Protein AF-A0A955L5P5-F1 (afdb_monomer)

pLDDT: mean 91.73, std 6.38, range [63.62, 97.62]

Sequence (197 aa):
LITKCKKYLLDNYDSYYSTMEPHVTYAIVPLPEENLANARHAIDEYLNQIHTTLRFNLAGLSFSEKSNLFMIRVSGPEIMKLHKDFIELMEPFRDGCIRQKDVERAESGFFDEQEISYLKQYGYSRVLDNFKSHISIGSMERNLSEQEQVQHELEEILAPVLETQLELDNILVNFHIDSIEQHRMQTIWETSHKIQP

Radius of gyration: 17.44 Å; Cα contacts (8 Å, |Δi|>4): 321; chains: 1; bounding box: 40×32×48 Å

Nearest PDB structures (foldseek):
  1jh6-assembly1_A  TM=7.754E-01  e=1.082E-04  Arabidopsis thaliana
  1fsi-assembly1_A  TM=7.288E-01  e=1.291E-04  Arabidopsis thaliana
  1fsi-assembly3_C  TM=7.741E-01  e=3.711E-04  Arabidopsis thaliana
  1fsi-assembly2_B  TM=7.803E-01  e=8.437E-04  Arabidopsis thaliana
  7ane-assembly1_ar  TM=5.005E-01  e=4.560E-02  Leishmania major

InterPro domains:
  IPR009389 Protein of unknown function DUF1045 [PF06299] (55-173)

Mean predicted aligned error: 4.1 Å

Structure (mmCIF, N/CA/C/O backbone):
data_AF-A0A955L5P5-F1
#
_entry.id   AF-A0A955L5P5-F1
#
loop_
_atom_site.group_PDB
_atom_site.id
_atom_site.type_symbol
_atom_site.label_atom_id
_atom_site.label_alt_id
_atom_site.label_comp_id
_atom_site.label_asym_id
_atom_site.label_entity_id
_atom_site.label_seq_id
_atom_site.pdbx_PDB_ins_code
_atom_site.Cartn_x
_atom_site.Cartn_y
_atom_site.Cartn_z
_atom_site.occupancy
_atom_site.B_iso_or_equiv
_atom_site.auth_seq_id
_atom_site.auth_comp_id
_atom_site.auth_asym_id
_atom_site.auth_atom_id
_atom_site.pdbx_PDB_model_num
ATOM 1 N N . LEU A 1 1 ? -15.445 4.233 11.925 1.00 90.50 1 LEU A N 1
ATOM 2 C CA . LEU A 1 1 ? -14.561 4.076 13.108 1.00 90.50 1 LEU A CA 1
ATOM 3 C C . LEU A 1 1 ? -13.117 4.445 12.793 1.00 90.50 1 LEU A C 1
ATOM 5 O O . LEU A 1 1 ? -12.592 5.309 13.475 1.00 90.50 1 LEU A O 1
ATOM 9 N N . ILE A 1 2 ? -12.522 3.924 11.714 1.00 92.69 2 ILE A N 1
ATOM 10 C CA . ILE A 1 2 ? -11.166 4.310 11.275 1.00 92.69 2 ILE A CA 1
ATOM 11 C C . ILE A 1 2 ? -10.996 5.838 11.162 1.00 92.69 2 ILE A C 1
ATOM 13 O O . ILE A 1 2 ? -10.084 6.397 11.759 1.00 92.69 2 ILE A O 1
ATOM 17 N N . THR A 1 3 ? -11.924 6.543 10.506 1.00 92.44 3 THR A N 1
ATOM 18 C CA . THR A 1 3 ? -11.902 8.018 10.407 1.00 92.44 3 THR A CA 1
ATOM 19 C C . THR A 1 3 ? -11.963 8.721 11.769 1.00 92.44 3 THR A C 1
ATOM 21 O O . THR A 1 3 ? -11.373 9.782 11.940 1.00 92.44 3 THR A O 1
ATOM 24 N N . LYS A 1 4 ? -12.627 8.122 12.770 1.00 93.44 4 LYS A N 1
ATOM 25 C CA . LYS A 1 4 ? -12.669 8.658 14.140 1.00 93.44 4 LYS A CA 1
ATOM 26 C C . LYS A 1 4 ? -11.287 8.573 14.794 1.00 93.44 4 LYS A C 1
ATOM 28 O O . LYS A 1 4 ? -10.860 9.550 15.392 1.00 93.44 4 LYS A O 1
ATOM 33 N N . CYS A 1 5 ? -10.575 7.458 14.621 1.00 94.31 5 CYS A N 1
ATOM 34 C CA . CYS A 1 5 ? -9.186 7.306 15.064 1.00 94.31 5 CYS A CA 1
ATOM 35 C C . CYS A 1 5 ? -8.243 8.285 14.357 1.00 94.31 5 CYS A C 1
ATOM 37 O O . CYS A 1 5 ? -7.435 8.938 15.009 1.00 94.31 5 CYS A O 1
ATOM 39 N N . LYS A 1 6 ? -8.384 8.435 13.033 1.00 93.94 6 LYS A N 1
ATOM 40 C CA . LYS A 1 6 ? -7.623 9.426 12.258 1.00 93.94 6 LYS A CA 1
ATOM 41 C C . LYS A 1 6 ? -7.823 10.837 12.807 1.00 93.94 6 LYS A C 1
ATOM 43 O O . LYS A 1 6 ? -6.850 11.535 13.067 1.00 93.94 6 LYS A O 1
ATOM 48 N N . LYS A 1 7 ? -9.081 11.229 13.038 1.00 92.44 7 LYS A N 1
ATOM 49 C CA . LYS A 1 7 ? -9.425 12.525 13.629 1.00 92.44 7 LYS A CA 1
ATOM 50 C C . LYS A 1 7 ? -8.864 12.685 15.043 1.00 92.44 7 LYS A C 1
ATOM 52 O O . LYS A 1 7 ? -8.322 13.737 15.346 1.00 92.44 7 LYS A O 1
ATOM 57 N N . TYR A 1 8 ? -8.952 11.652 15.878 1.00 93.25 8 TYR A N 1
ATOM 58 C CA . TYR A 1 8 ? -8.373 11.667 17.221 1.00 93.25 8 TYR A CA 1
ATOM 59 C C . TYR A 1 8 ? -6.866 11.966 17.191 1.00 93.25 8 TYR A C 1
ATOM 61 O O . TYR A 1 8 ? -6.401 12.852 17.903 1.00 93.25 8 TYR A O 1
ATOM 69 N N . LEU A 1 9 ? -6.116 11.288 16.316 1.00 92.75 9 LEU A N 1
ATOM 70 C CA . LEU A 1 9 ? -4.680 11.526 16.163 1.00 92.75 9 LEU A CA 1
ATOM 71 C C . LEU A 1 9 ? -4.362 12.897 15.552 1.00 92.75 9 LEU A C 1
ATOM 73 O O . LEU A 1 9 ? -3.357 13.503 15.910 1.00 92.75 9 LEU A O 1
ATOM 77 N N . LEU A 1 10 ? -5.205 13.408 14.653 1.00 90.69 10 LEU A N 1
ATOM 78 C CA . LEU A 1 10 ? -5.059 14.769 14.133 1.00 90.69 10 LEU A CA 1
ATOM 79 C C . LEU A 1 10 ? -5.228 15.813 15.239 1.00 90.69 10 LEU A C 1
ATOM 81 O O . LEU A 1 10 ? -4.370 16.671 15.400 1.00 90.69 10 LEU A O 1
ATOM 85 N N . ASP A 1 11 ? -6.323 15.718 15.995 1.00 91.06 11 ASP A N 1
ATOM 86 C CA . ASP A 1 11 ? -6.722 16.728 16.977 1.00 91.06 11 ASP A CA 1
ATOM 87 C C . ASP A 1 11 ? -5.756 16.796 18.178 1.00 91.06 11 ASP A C 1
ATOM 89 O O . ASP A 1 11 ? -5.639 17.850 18.798 1.00 91.06 11 ASP A O 1
ATOM 93 N N . ASN A 1 12 ? -5.070 15.692 18.507 1.00 90.75 12 ASN A N 1
ATOM 94 C CA . ASN A 1 12 ? -4.218 15.594 19.701 1.00 90.75 12 ASN A CA 1
ATOM 95 C C . ASN A 1 12 ? -2.710 15.497 19.397 1.00 90.75 12 ASN A C 1
ATOM 97 O O . ASN A 1 12 ? -1.901 15.853 20.251 1.00 90.75 12 ASN A O 1
ATOM 101 N N . TYR A 1 13 ? -2.318 15.038 18.201 1.00 88.88 13 TYR A N 1
ATOM 102 C CA . TYR A 1 13 ? -0.924 14.675 17.896 1.00 88.88 13 TYR A CA 1
ATOM 103 C C . TYR A 1 13 ? -0.401 15.213 16.551 1.00 88.88 13 TYR A C 1
ATOM 105 O O . TYR A 1 13 ? 0.657 14.774 16.101 1.00 88.88 13 TYR A O 1
ATOM 113 N N . ASP A 1 14 ? -1.108 16.154 15.908 1.00 85.62 14 ASP A N 1
ATOM 114 C CA . ASP A 1 14 ? -0.718 16.775 14.625 1.00 85.62 14 ASP A CA 1
ATOM 115 C C . ASP A 1 14 ? -0.441 15.742 13.506 1.00 85.62 14 ASP A C 1
ATOM 117 O O . ASP A 1 14 ? 0.424 15.909 12.645 1.00 85.62 14 ASP A O 1
ATOM 121 N N . SER A 1 15 ? -1.173 14.627 13.520 1.00 85.44 15 SER A N 1
ATOM 122 C CA . SER A 1 15 ? -0.881 13.476 12.666 1.00 85.44 15 SER A CA 1
ATOM 123 C C . SER A 1 15 ? -1.130 13.737 11.172 1.00 85.44 15 SER A C 1
ATOM 125 O O . SER A 1 15 ? -2.273 13.933 10.758 1.00 85.44 15 SER A O 1
ATOM 127 N N . TYR A 1 16 ? -0.097 13.642 10.325 1.00 73.62 16 TYR A N 1
ATOM 128 C CA . TYR A 1 16 ? -0.191 13.918 8.877 1.00 73.62 16 TYR A CA 1
ATOM 129 C C . TYR A 1 16 ? -1.122 12.953 8.107 1.00 73.62 16 TYR A C 1
ATOM 131 O O . TYR A 1 16 ? -1.926 13.370 7.268 1.00 73.62 16 TYR A O 1
ATOM 139 N N . TYR A 1 17 ? -1.066 11.651 8.416 1.00 72.81 17 TYR A N 1
ATOM 140 C CA . TYR A 1 17 ? -1.809 10.597 7.696 1.00 72.81 17 TYR A CA 1
ATOM 141 C C . TYR A 1 17 ? -3.329 10.624 7.921 1.00 72.81 17 TYR A C 1
ATOM 143 O O . TYR A 1 17 ? -4.081 9.899 7.257 1.00 72.81 17 TYR A O 1
ATOM 151 N N . SER A 1 18 ? -3.789 11.454 8.854 1.00 70.19 18 SER A N 1
ATOM 152 C CA . SER A 1 18 ? -5.200 11.601 9.205 1.00 70.19 18 SER A CA 1
ATOM 153 C C . SER A 1 18 ? -6.049 12.239 8.097 1.00 70.19 18 SER A C 1
ATOM 155 O O . SER A 1 18 ? -7.267 12.073 8.100 1.00 70.19 18 SER A O 1
ATOM 157 N N . THR A 1 19 ? -5.412 12.920 7.139 1.00 74.50 19 THR A N 1
ATOM 158 C CA . THR A 1 19 ? -6.067 13.642 6.033 1.00 74.50 19 THR A CA 1
ATOM 159 C C . THR A 1 19 ? -6.358 12.772 4.810 1.00 74.50 19 THR A C 1
ATOM 161 O O . THR A 1 19 ? -7.178 13.141 3.975 1.00 74.50 19 THR A O 1
ATOM 164 N N . MET A 1 20 ? -5.706 11.613 4.695 1.00 80.75 20 MET A N 1
ATOM 165 C CA . MET A 1 20 ? -5.946 10.670 3.602 1.00 80.75 20 MET A CA 1
ATOM 166 C C . MET A 1 20 ? -7.144 9.773 3.912 1.00 80.75 20 MET A C 1
ATOM 168 O O . MET A 1 20 ? -7.306 9.323 5.051 1.00 80.75 20 MET A O 1
ATOM 172 N N . GLU A 1 21 ? -7.919 9.404 2.896 1.00 87.94 21 GLU A N 1
ATOM 173 C CA . GLU A 1 21 ? -8.935 8.364 3.060 1.00 87.94 21 GLU A CA 1
ATOM 174 C C . GLU A 1 21 ? -8.291 7.030 3.489 1.00 87.94 21 GLU A C 1
ATOM 176 O O . GLU A 1 21 ? -7.148 6.736 3.110 1.00 87.94 21 GLU A O 1
ATOM 181 N N . PRO A 1 22 ? -8.960 6.219 4.326 1.00 90.94 22 PRO A N 1
ATOM 182 C CA . PRO A 1 22 ? -8.491 4.879 4.656 1.00 90.94 22 PRO A CA 1
ATOM 183 C C . PRO A 1 22 ? -8.362 4.016 3.397 1.00 90.94 22 PRO A C 1
ATOM 185 O O . PRO A 1 22 ? -9.327 3.827 2.665 1.00 90.94 22 PRO A O 1
ATOM 188 N N . HIS A 1 23 ? -7.174 3.469 3.164 1.00 92.50 23 HIS A N 1
ATOM 189 C CA . HIS A 1 23 ? -6.892 2.593 2.031 1.00 92.50 23 HIS A CA 1
ATOM 190 C C . HIS A 1 23 ? -5.879 1.521 2.431 1.00 92.50 23 HIS A C 1
ATOM 192 O O . HIS A 1 23 ? -5.158 1.668 3.422 1.00 92.50 23 HIS A O 1
ATOM 198 N N . VAL A 1 24 ? -5.831 0.451 1.639 1.00 93.19 24 VAL A N 1
ATOM 199 C CA . VAL A 1 24 ? -4.798 -0.582 1.697 1.00 93.19 24 VAL A CA 1
ATOM 200 C C . VAL A 1 24 ? -3.935 -0.433 0.455 1.00 93.19 24 VAL A C 1
ATOM 202 O O . VAL A 1 24 ? -4.428 -0.541 -0.665 1.00 93.19 24 VAL A O 1
ATOM 205 N N . THR A 1 25 ? -2.645 -0.183 0.645 1.00 93.19 25 THR A N 1
ATOM 206 C CA . THR A 1 25 ? -1.699 -0.117 -0.473 1.00 93.19 25 THR A CA 1
ATOM 207 C C . THR A 1 25 ? -1.219 -1.519 -0.815 1.00 93.19 25 THR A C 1
ATOM 209 O O . THR A 1 25 ? -0.527 -2.145 -0.012 1.00 93.19 25 THR A O 1
ATOM 212 N N . TYR A 1 26 ? -1.559 -2.001 -2.011 1.00 91.56 26 TYR A N 1
ATOM 213 C CA . TYR A 1 26 ? -1.133 -3.321 -2.483 1.00 91.56 26 TYR A CA 1
ATOM 214 C C . TYR A 1 26 ? 0.266 -3.299 -3.070 1.00 91.56 26 TYR A C 1
ATOM 216 O O . TYR A 1 26 ? 1.071 -4.152 -2.735 1.00 91.56 26 TYR A O 1
ATOM 224 N N . ALA A 1 27 ? 0.584 -2.329 -3.917 1.00 93.88 27 ALA A N 1
ATOM 225 C CA . ALA A 1 27 ? 1.887 -2.245 -4.553 1.00 93.88 27 ALA A CA 1
ATOM 226 C C . ALA A 1 27 ? 2.300 -0.786 -4.714 1.00 93.88 27 ALA A C 1
ATOM 228 O O . ALA A 1 27 ? 1.468 0.104 -4.884 1.00 93.88 27 ALA A O 1
ATOM 229 N N . ILE A 1 28 ? 3.608 -0.557 -4.665 1.00 94.44 28 ILE A N 1
ATOM 230 C CA . ILE A 1 28 ? 4.223 0.681 -5.121 1.00 94.44 28 ILE A CA 1
ATOM 231 C C . ILE A 1 28 ? 5.319 0.265 -6.084 1.00 94.44 28 ILE A C 1
ATOM 233 O O . ILE A 1 28 ? 6.240 -0.444 -5.685 1.00 94.44 28 ILE A O 1
ATOM 237 N N . VAL A 1 29 ? 5.211 0.706 -7.332 1.00 95.44 29 VAL A N 1
ATOM 238 C CA . VAL A 1 29 ? 6.134 0.309 -8.392 1.00 95.44 29 VAL A CA 1
ATOM 239 C C . VAL A 1 29 ? 6.657 1.568 -9.083 1.00 95.44 29 VAL A C 1
ATOM 241 O O . VAL A 1 29 ? 5.913 2.194 -9.838 1.00 95.44 29 VAL A O 1
ATOM 244 N N . PRO A 1 30 ? 7.914 1.972 -8.832 1.00 95.44 30 PRO A N 1
ATOM 245 C CA . PRO A 1 30 ? 8.556 2.993 -9.647 1.00 95.44 30 PRO A CA 1
ATOM 246 C C . PRO A 1 30 ? 8.894 2.426 -11.029 1.00 95.44 30 PRO A C 1
ATOM 248 O O . PRO A 1 30 ? 9.373 1.295 -11.134 1.00 95.44 30 PRO A O 1
ATOM 251 N N . LEU A 1 31 ? 8.644 3.219 -12.067 1.00 96.12 31 LEU A N 1
ATOM 252 C CA . LEU A 1 31 ? 8.894 2.893 -13.470 1.00 96.12 31 LEU A CA 1
ATOM 253 C C . LEU A 1 31 ? 9.157 4.182 -14.265 1.00 96.12 31 LEU A C 1
ATOM 255 O O . LEU A 1 31 ? 8.721 5.250 -13.817 1.00 96.12 31 LEU A O 1
ATOM 259 N N . PRO A 1 32 ? 9.855 4.112 -15.409 1.00 95.81 32 PRO A N 1
ATOM 260 C CA . PRO A 1 32 ? 10.177 5.281 -16.206 1.00 95.81 32 PRO A CA 1
ATOM 261 C C . PRO A 1 32 ? 8.982 5.694 -17.082 1.00 95.81 32 PRO A C 1
ATOM 263 O O . PRO A 1 32 ? 8.116 4.881 -17.420 1.00 95.81 32 PRO A O 1
ATOM 266 N N . GLU A 1 33 ? 8.908 6.978 -17.432 1.00 94.25 33 GLU A N 1
ATOM 267 C CA . GLU A 1 33 ? 7.742 7.574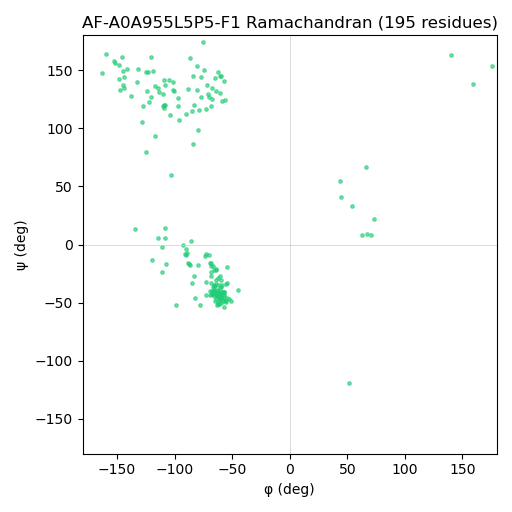 -18.100 1.00 94.25 33 GLU A CA 1
ATOM 268 C C . GLU A 1 33 ? 7.412 6.893 -19.439 1.00 94.25 33 GLU A C 1
ATOM 270 O O . GLU A 1 33 ? 6.243 6.702 -19.774 1.00 94.25 33 GLU A O 1
ATOM 275 N N . GLU A 1 34 ? 8.423 6.444 -20.178 1.00 96.38 34 GLU A N 1
ATOM 276 C CA . GLU A 1 34 ? 8.274 5.742 -21.453 1.00 96.38 34 GLU A CA 1
ATOM 277 C C . GLU A 1 34 ? 7.489 4.425 -21.349 1.00 96.38 34 GLU A C 1
ATOM 279 O O . GLU A 1 34 ? 6.828 4.028 -22.310 1.00 96.38 34 GLU A O 1
ATOM 284 N N . ASN A 1 35 ? 7.497 3.769 -20.184 1.00 97.25 35 ASN A N 1
ATOM 285 C CA . ASN A 1 35 ? 6.812 2.491 -19.977 1.00 97.25 35 ASN A CA 1
ATOM 286 C C . ASN A 1 35 ? 5.378 2.650 -19.465 1.00 97.25 35 ASN A C 1
ATOM 288 O O . ASN A 1 35 ? 4.626 1.674 -19.416 1.00 97.25 35 ASN A O 1
ATOM 292 N N . LEU A 1 36 ? 4.961 3.866 -19.113 1.00 95.50 36 LEU A N 1
ATOM 293 C CA . LEU A 1 36 ? 3.690 4.115 -18.437 1.00 95.50 36 LEU A CA 1
ATOM 294 C C . LEU A 1 36 ? 2.465 3.751 -19.290 1.00 95.50 36 LEU A C 1
ATOM 296 O O . LEU A 1 36 ? 1.481 3.253 -18.746 1.00 95.50 36 LEU A O 1
ATOM 300 N N . ALA A 1 37 ? 2.510 3.924 -20.614 1.00 96.12 37 ALA A N 1
ATOM 301 C CA . ALA A 1 37 ? 1.402 3.518 -21.486 1.00 96.12 37 ALA A CA 1
ATOM 302 C C . ALA A 1 37 ? 1.207 1.990 -21.511 1.00 96.12 37 ALA A C 1
ATOM 304 O O . ALA A 1 37 ? 0.083 1.508 -21.371 1.00 96.12 37 ALA A O 1
ATOM 305 N N . ASN A 1 38 ? 2.301 1.231 -21.629 1.00 97.62 38 ASN A N 1
ATOM 306 C CA . ASN A 1 38 ? 2.259 -0.234 -21.641 1.00 97.62 38 ASN A CA 1
ATOM 307 C C . ASN A 1 38 ? 1.882 -0.793 -20.263 1.00 97.62 38 ASN A C 1
ATOM 309 O O . ASN A 1 38 ? 1.070 -1.711 -20.174 1.00 97.62 38 ASN A O 1
ATOM 313 N N . ALA A 1 39 ? 2.408 -0.192 -19.193 1.00 97.19 39 ALA A N 1
ATOM 314 C CA . ALA A 1 39 ? 2.061 -0.541 -17.822 1.00 97.19 39 ALA A CA 1
ATOM 315 C C . ALA A 1 39 ? 0.563 -0.344 -17.540 1.00 97.19 39 ALA A C 1
ATOM 317 O O . ALA A 1 39 ? -0.071 -1.235 -16.986 1.00 97.19 39 ALA A O 1
ATOM 318 N N . ARG A 1 40 ? -0.029 0.784 -17.966 1.00 96.25 40 ARG A N 1
ATOM 319 C CA . ARG A 1 40 ? -1.482 1.018 -17.853 1.00 96.25 40 ARG A CA 1
ATOM 320 C C . ARG A 1 40 ? -2.283 -0.092 -18.515 1.00 96.25 40 ARG A C 1
ATOM 322 O O . ARG A 1 40 ? -3.170 -0.652 -17.887 1.00 96.25 40 ARG A O 1
ATOM 329 N N . HIS A 1 41 ? -1.931 -0.427 -19.754 1.00 96.69 41 HIS A N 1
ATOM 330 C CA . HIS A 1 41 ? -2.629 -1.467 -20.496 1.00 96.69 41 HIS A CA 1
ATOM 331 C C . HIS A 1 41 ? -2.553 -2.827 -19.785 1.00 96.69 41 HIS A C 1
ATOM 333 O O . HIS A 1 41 ? -3.582 -3.469 -19.601 1.00 96.69 41 HIS A O 1
ATOM 339 N N . ALA A 1 42 ? -1.367 -3.219 -19.309 1.00 97.50 42 ALA A N 1
ATOM 340 C CA . ALA A 1 42 ? -1.178 -4.468 -18.573 1.00 97.50 42 ALA A CA 1
ATOM 341 C C . ALA A 1 42 ? -1.974 -4.507 -17.254 1.00 97.50 42 ALA A C 1
ATOM 343 O O . ALA A 1 42 ? -2.563 -5.533 -16.916 1.00 97.50 42 ALA A O 1
ATOM 344 N N . ILE A 1 43 ? -2.029 -3.386 -16.525 1.00 96.31 43 ILE A N 1
ATOM 345 C CA . ILE A 1 43 ? -2.832 -3.255 -15.301 1.00 96.31 43 ILE A CA 1
ATOM 346 C C . ILE A 1 43 ? -4.323 -3.390 -15.614 1.00 96.31 43 ILE A C 1
ATOM 348 O O . ILE A 1 43 ? -5.014 -4.144 -14.931 1.00 96.31 43 ILE A O 1
ATOM 352 N N . ASP A 1 44 ? -4.813 -2.694 -16.640 1.00 94.94 44 ASP A N 1
ATOM 353 C CA . ASP A 1 44 ? -6.222 -2.743 -17.033 1.00 94.94 44 ASP A CA 1
ATOM 354 C C . ASP A 1 44 ? -6.629 -4.165 -17.436 1.00 94.94 44 ASP A C 1
ATOM 356 O O . ASP A 1 44 ? -7.666 -4.664 -16.996 1.00 94.94 44 ASP A O 1
ATOM 360 N N . GLU A 1 45 ? -5.809 -4.846 -18.242 1.00 95.75 45 GLU A N 1
ATOM 361 C CA . GLU A 1 45 ? -6.049 -6.237 -18.634 1.00 95.75 45 GLU A CA 1
ATOM 362 C C . GLU A 1 45 ? -6.081 -7.172 -17.426 1.00 95.75 45 GLU A C 1
ATOM 364 O O . GLU A 1 45 ? -7.009 -7.973 -17.304 1.00 95.75 45 GLU A O 1
ATOM 369 N N . TYR A 1 46 ? -5.113 -7.048 -16.516 1.00 95.50 46 TYR A N 1
ATOM 370 C CA . TYR A 1 46 ? -5.051 -7.860 -15.305 1.00 95.50 46 TYR A CA 1
ATOM 371 C C . TYR A 1 46 ? -6.269 -7.633 -14.400 1.00 95.50 46 TYR A C 1
ATOM 373 O O . TYR A 1 46 ? -6.926 -8.589 -13.989 1.00 95.50 46 TYR A O 1
ATOM 381 N N . LEU A 1 47 ? -6.617 -6.373 -14.120 1.00 93.81 47 LEU A N 1
ATOM 382 C CA . LEU A 1 47 ? -7.738 -6.033 -13.242 1.00 93.81 47 LEU A CA 1
ATOM 383 C C . LEU A 1 47 ? -9.088 -6.459 -13.825 1.00 93.81 47 LEU A C 1
ATOM 385 O O . LEU A 1 47 ? -9.958 -6.898 -13.075 1.00 93.81 47 LEU A O 1
ATOM 389 N N . ASN A 1 48 ? -9.256 -6.398 -15.148 1.00 92.44 48 ASN A N 1
ATOM 390 C CA . ASN A 1 48 ? -10.475 -6.854 -15.820 1.00 92.44 48 ASN A CA 1
ATOM 391 C C . ASN A 1 48 ? -10.663 -8.380 -15.787 1.00 92.44 48 ASN A C 1
ATOM 393 O O . ASN A 1 48 ? -11.769 -8.848 -16.047 1.00 92.44 48 ASN A O 1
ATOM 397 N N . GLN A 1 49 ? -9.618 -9.151 -15.472 1.00 92.12 49 GLN A N 1
ATOM 398 C CA . GLN A 1 49 ? -9.686 -10.610 -15.324 1.00 92.12 49 GLN A CA 1
ATOM 399 C C . GLN A 1 49 ? -10.025 -11.052 -13.892 1.00 92.12 49 GLN A C 1
ATOM 401 O O . GLN A 1 49 ? -10.245 -12.242 -13.641 1.00 92.12 49 GLN A O 1
ATOM 406 N N . ILE A 1 50 ? -10.066 -10.123 -12.931 1.00 90.19 50 ILE A N 1
ATOM 407 C CA . ILE A 1 50 ? -10.429 -10.430 -11.547 1.00 90.19 50 ILE A CA 1
ATOM 408 C C . ILE A 1 50 ? -11.954 -10.524 -11.446 1.00 90.19 50 ILE A C 1
ATOM 410 O O . ILE A 1 50 ? -12.651 -9.523 -11.307 1.00 90.19 50 ILE A O 1
ATOM 414 N N . HIS A 1 51 ? -12.456 -11.757 -11.474 1.00 83.38 51 HIS A N 1
ATOM 415 C CA . HIS A 1 51 ? -13.882 -12.086 -11.324 1.00 83.38 51 HIS A CA 1
ATOM 416 C C . HIS A 1 51 ? -14.204 -12.740 -9.976 1.00 83.38 51 HIS A C 1
ATOM 418 O O . HIS A 1 51 ? -15.235 -13.375 -9.799 1.00 83.38 51 HIS A O 1
ATOM 424 N N . THR A 1 52 ? -13.284 -12.676 -9.018 1.00 85.06 52 THR A N 1
ATOM 425 C CA . THR A 1 52 ? -13.469 -13.272 -7.693 1.00 85.06 52 THR A CA 1
ATOM 426 C C . THR A 1 52 ? -13.664 -12.181 -6.661 1.00 85.06 52 THR A C 1
ATOM 428 O O . THR A 1 52 ? -12.912 -11.207 -6.649 1.00 85.06 52 THR A O 1
ATOM 431 N N . THR A 1 53 ? -14.615 -12.375 -5.747 1.00 88.50 53 THR A N 1
ATOM 432 C CA . THR A 1 53 ? -14.723 -11.546 -4.544 1.00 88.50 53 THR A CA 1
ATOM 433 C C . THR A 1 53 ? -13.407 -11.596 -3.778 1.00 88.50 53 THR A C 1
ATOM 435 O O . THR A 1 53 ? -12.948 -12.674 -3.415 1.00 88.50 53 THR A O 1
ATOM 438 N N . LEU A 1 54 ? -12.816 -10.433 -3.524 1.00 91.19 54 LEU A N 1
ATOM 439 C CA . LEU A 1 54 ? -11.614 -10.314 -2.710 1.00 91.19 54 LEU A CA 1
ATOM 440 C C . LEU A 1 54 ? -12.025 -9.939 -1.288 1.00 91.19 54 LEU A C 1
ATOM 442 O O . LEU A 1 54 ? -12.742 -8.961 -1.076 1.00 91.19 54 LEU A O 1
ATOM 446 N N . ARG A 1 55 ? -11.572 -10.715 -0.311 1.00 92.62 55 ARG A N 1
ATOM 447 C CA . ARG A 1 55 ? -11.900 -10.588 1.104 1.00 92.62 55 ARG A CA 1
ATOM 448 C C . ARG A 1 55 ? -10.648 -10.430 1.943 1.00 92.62 55 ARG A C 1
ATOM 450 O O . ARG A 1 55 ? -9.578 -10.973 1.661 1.00 92.62 55 ARG A O 1
ATOM 457 N N . PHE A 1 56 ? -10.794 -9.695 3.033 1.00 94.44 56 PHE A N 1
ATOM 458 C CA . PHE A 1 56 ? -9.714 -9.499 3.983 1.00 94.44 56 PHE A CA 1
ATOM 459 C C . PHE A 1 56 ? -10.222 -9.238 5.385 1.00 94.44 56 PHE A C 1
ATOM 461 O O . PHE A 1 56 ? -11.344 -8.790 5.578 1.00 94.44 56 PHE A O 1
ATOM 468 N N . ASN A 1 57 ? -9.372 -9.502 6.366 1.00 94.75 57 ASN A N 1
ATOM 469 C CA . ASN A 1 57 ? -9.676 -9.332 7.773 1.00 94.75 57 ASN A CA 1
ATOM 470 C C . ASN A 1 57 ? -8.890 -8.153 8.347 1.00 94.75 57 ASN A C 1
ATOM 472 O O . ASN A 1 57 ? -7.705 -7.972 8.045 1.00 94.75 57 ASN A O 1
ATOM 476 N N . LEU A 1 58 ? -9.529 -7.393 9.233 1.00 95.25 58 LEU A N 1
ATOM 477 C CA . LEU A 1 58 ? -8.864 -6.380 10.051 1.00 95.25 58 LEU A CA 1
ATOM 478 C C . LEU A 1 58 ? -8.251 -7.040 11.295 1.00 95.25 58 LEU A C 1
ATOM 480 O O . LEU A 1 58 ? -8.873 -7.106 12.345 1.00 95.25 58 LEU A O 1
ATOM 484 N N . ALA A 1 59 ? -7.026 -7.549 11.195 1.00 90.94 59 ALA A N 1
ATOM 485 C CA . ALA A 1 59 ? -6.429 -8.454 12.184 1.00 90.94 59 ALA A CA 1
ATOM 486 C C . ALA A 1 59 ? -5.992 -7.809 13.518 1.00 90.94 59 ALA A C 1
ATOM 488 O O . ALA A 1 59 ? -5.579 -8.520 14.430 1.00 90.94 59 ALA A O 1
ATOM 489 N N . GLY A 1 60 ? -5.994 -6.479 13.632 1.00 93.75 60 GLY A N 1
ATOM 490 C CA . GLY A 1 60 ? -5.644 -5.774 14.872 1.00 93.75 60 GLY A CA 1
ATOM 491 C C . GLY A 1 60 ? -4.812 -4.516 14.649 1.00 93.75 60 GLY A C 1
ATOM 492 O O . GLY A 1 60 ? -4.211 -4.339 13.587 1.00 93.75 60 GLY A O 1
ATOM 493 N N . LEU A 1 61 ? -4.756 -3.654 15.663 1.00 95.81 61 LEU A N 1
ATOM 494 C CA . LEU A 1 61 ? -3.895 -2.474 15.663 1.00 95.81 61 LEU A CA 1
ATOM 495 C C . LEU A 1 61 ? -2.429 -2.874 15.899 1.00 95.81 61 LEU A C 1
ATOM 497 O O . LEU A 1 61 ? -2.123 -3.882 16.531 1.00 95.81 61 LEU A O 1
ATOM 501 N N . SER A 1 62 ? -1.511 -2.097 15.340 1.00 95.19 62 SER A N 1
ATOM 502 C CA . SER A 1 62 ? -0.077 -2.207 15.581 1.00 95.19 62 SER A CA 1
ATOM 503 C C . SER A 1 62 ? 0.573 -0.834 15.469 1.00 95.19 62 SER A C 1
ATOM 505 O O . SER A 1 62 ? 0.073 0.035 14.750 1.00 95.19 62 SER A O 1
ATOM 507 N N . PHE A 1 63 ? 1.704 -0.661 16.141 1.00 93.69 63 PHE A N 1
ATOM 508 C CA . PHE A 1 63 ? 2.558 0.508 16.000 1.00 93.69 63 PHE A CA 1
ATOM 509 C C . PHE A 1 63 ? 3.899 0.092 15.392 1.00 93.69 63 PHE A C 1
ATOM 511 O O . PHE A 1 63 ? 4.482 -0.923 15.774 1.00 93.69 63 PHE A O 1
ATOM 518 N N . SER A 1 64 ? 4.380 0.851 14.410 1.00 91.44 64 SER A N 1
ATOM 519 C CA . SER A 1 64 ? 5.724 0.681 13.865 1.00 91.44 64 SER A CA 1
ATOM 520 C C . SER A 1 64 ? 6.628 1.781 14.388 1.00 91.44 64 SER A C 1
ATOM 522 O O . SER A 1 64 ? 6.492 2.923 13.959 1.00 91.44 64 SER A O 1
ATOM 524 N N . GLU A 1 65 ? 7.595 1.422 15.231 1.00 88.69 65 GLU A N 1
ATOM 525 C CA . GLU A 1 65 ? 8.620 2.352 15.725 1.00 88.69 65 GLU A CA 1
ATOM 526 C C . GLU A 1 65 ? 9.463 2.924 14.576 1.00 88.69 65 GLU A C 1
ATOM 528 O O . GLU A 1 65 ? 9.653 4.133 14.487 1.00 88.69 65 GLU A O 1
ATOM 533 N N . LYS A 1 66 ? 9.879 2.070 13.623 1.00 87.00 66 LYS A N 1
ATOM 534 C CA . LYS A 1 66 ? 10.697 2.459 12.454 1.00 87.00 66 LYS A CA 1
ATOM 535 C C . LYS A 1 66 ? 10.065 3.581 11.623 1.00 87.00 66 LYS A C 1
ATOM 537 O O . LYS A 1 66 ? 10.786 4.386 11.042 1.00 87.00 66 LYS A O 1
ATOM 542 N N . SER A 1 67 ? 8.735 3.624 11.522 1.00 84.94 67 SER A N 1
ATOM 543 C CA . SER A 1 67 ? 8.013 4.674 10.786 1.00 84.94 67 SER A CA 1
ATOM 544 C C . SER A 1 67 ? 7.152 5.578 11.664 1.00 84.94 67 SER A C 1
ATOM 546 O O . SER A 1 67 ? 6.412 6.389 11.114 1.00 84.94 67 SER A O 1
ATOM 548 N N . ASN A 1 68 ? 7.223 5.417 12.987 1.00 88.88 68 ASN A N 1
ATOM 549 C CA . ASN A 1 68 ? 6.399 6.106 13.974 1.00 88.88 68 ASN A CA 1
ATOM 550 C C . ASN A 1 68 ? 4.910 6.182 13.572 1.00 88.88 68 ASN A C 1
ATOM 552 O O . ASN A 1 68 ? 4.346 7.267 13.427 1.00 88.88 68 ASN A O 1
ATOM 556 N N . LEU A 1 69 ? 4.299 5.027 13.281 1.00 92.12 69 LEU A N 1
ATOM 557 C CA . LEU A 1 69 ? 2.991 4.947 12.618 1.00 92.12 69 LEU A CA 1
ATOM 558 C C . LEU A 1 69 ? 2.084 3.887 13.249 1.00 92.12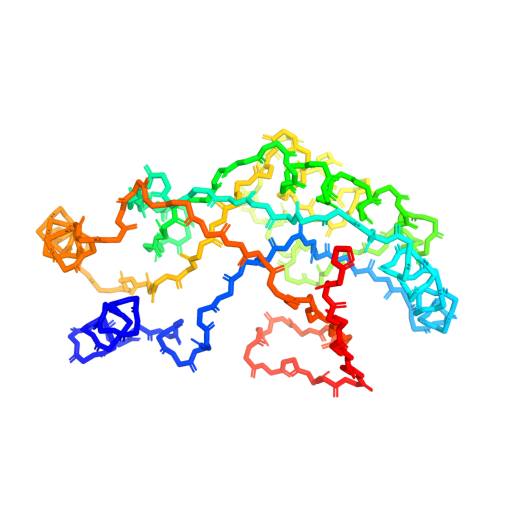 69 LEU A C 1
ATOM 560 O O . LEU A 1 69 ? 2.455 2.713 13.312 1.00 92.12 69 LEU A O 1
ATOM 564 N N . PHE A 1 70 ? 0.866 4.286 13.618 1.00 94.69 70 PHE A N 1
ATOM 565 C CA . PHE A 1 70 ? -0.235 3.386 13.956 1.00 94.69 70 PHE A CA 1
ATOM 566 C C . PHE A 1 70 ? -0.914 2.856 12.695 1.00 94.69 70 PHE A C 1
ATOM 568 O O . PHE A 1 70 ? -1.254 3.606 11.771 1.00 94.69 70 PHE A O 1
ATOM 575 N N . MET A 1 71 ? -1.136 1.546 12.669 1.00 95.81 71 MET A N 1
ATOM 576 C CA . MET A 1 71 ? -1.630 0.824 11.505 1.00 95.81 71 MET A CA 1
ATOM 577 C C . MET A 1 71 ? -2.568 -0.304 11.927 1.00 95.81 71 MET A C 1
ATOM 579 O O . MET A 1 71 ? -2.232 -1.088 12.817 1.00 95.81 71 MET A O 1
ATOM 583 N N . ILE A 1 72 ? -3.704 -0.447 11.247 1.00 96.38 72 ILE A N 1
ATOM 584 C CA . ILE A 1 72 ? -4.525 -1.659 11.352 1.00 96.38 72 ILE A CA 1
ATOM 585 C C . ILE A 1 72 ? -3.938 -2.688 10.395 1.00 96.38 72 ILE A C 1
ATOM 587 O O . ILE A 1 72 ? -3.875 -2.440 9.191 1.00 96.38 72 ILE A O 1
ATOM 591 N N . ARG A 1 73 ? -3.507 -3.833 10.921 1.00 95.75 73 ARG A N 1
ATOM 592 C CA . ARG A 1 73 ? -3.014 -4.950 10.116 1.00 95.75 73 ARG A CA 1
ATOM 593 C C . ARG A 1 73 ? -4.160 -5.537 9.316 1.00 95.75 73 ARG A C 1
ATOM 595 O O . ARG A 1 73 ? -5.236 -5.799 9.852 1.00 95.75 73 ARG A O 1
ATOM 602 N N . VAL A 1 74 ? -3.893 -5.778 8.046 1.00 95.62 74 VAL A N 1
ATOM 603 C CA . VAL A 1 74 ? -4.833 -6.400 7.129 1.00 95.62 74 VAL A CA 1
ATOM 604 C C . VAL A 1 74 ? -4.278 -7.763 6.737 1.00 95.62 74 VAL A C 1
ATOM 606 O O . VAL A 1 74 ? -3.102 -7.887 6.398 1.00 95.62 74 VAL A O 1
ATOM 609 N N . SER A 1 75 ? -5.107 -8.801 6.812 1.00 92.31 75 SER A N 1
ATOM 610 C CA . SER A 1 75 ? -4.707 -10.165 6.463 1.00 92.31 75 SER A CA 1
ATOM 611 C C . SER A 1 75 ? -5.724 -10.833 5.548 1.00 92.31 75 SER A C 1
ATOM 613 O O . SER A 1 75 ? -6.911 -10.524 5.567 1.00 92.31 75 SER A O 1
ATOM 615 N N . GLY A 1 76 ? -5.248 -11.756 4.724 1.00 91.25 76 GLY A N 1
ATOM 616 C CA . GLY A 1 76 ? -6.082 -12.505 3.793 1.00 91.25 76 GLY A CA 1
ATOM 617 C C . GLY A 1 76 ? -5.224 -13.086 2.672 1.00 91.25 76 GLY A C 1
ATOM 618 O O . GLY A 1 76 ? -4.330 -12.391 2.180 1.00 91.25 76 GLY A O 1
ATOM 619 N N . PRO A 1 77 ? -5.455 -14.344 2.260 1.00 91.94 77 PRO A N 1
ATOM 620 C CA . PRO A 1 77 ? -4.666 -14.964 1.197 1.00 91.94 77 PRO A CA 1
ATOM 621 C C . PRO A 1 77 ? -4.804 -14.210 -0.132 1.00 91.94 77 PRO A C 1
ATOM 623 O O . PRO A 1 77 ? -3.830 -14.068 -0.865 1.00 91.94 77 PRO A O 1
ATOM 626 N N . GLU A 1 78 ? -5.987 -13.661 -0.407 1.00 91.69 78 GLU A N 1
ATOM 627 C CA . GLU A 1 78 ? -6.291 -12.907 -1.627 1.00 91.69 78 GLU A CA 1
ATOM 628 C C . GLU A 1 78 ? -5.489 -11.607 -1.725 1.00 91.69 78 GLU A C 1
ATOM 630 O O . GLU A 1 78 ? -5.027 -11.257 -2.805 1.00 91.69 78 GLU A O 1
ATOM 635 N N . ILE A 1 79 ? -5.231 -10.935 -0.601 1.00 90.50 79 ILE A N 1
ATOM 636 C CA . ILE A 1 79 ? -4.403 -9.723 -0.566 1.00 90.50 79 ILE A CA 1
ATOM 637 C C . ILE A 1 79 ? -2.940 -10.035 -0.856 1.00 90.50 79 ILE A C 1
ATOM 639 O O . ILE A 1 79 ? -2.294 -9.304 -1.605 1.00 90.50 79 ILE A O 1
ATOM 643 N N . MET A 1 80 ? -2.413 -11.110 -0.268 1.00 91.94 80 MET A N 1
ATOM 644 C CA . MET A 1 80 ? -1.028 -11.520 -0.511 1.00 91.94 80 MET A CA 1
ATOM 645 C C . MET A 1 80 ? -0.837 -11.963 -1.960 1.00 91.94 80 MET A C 1
ATOM 647 O O . MET A 1 80 ? 0.167 -11.616 -2.580 1.00 91.94 80 MET A O 1
ATOM 651 N N . LYS A 1 81 ? -1.826 -12.678 -2.511 1.00 92.81 81 LYS A N 1
ATOM 652 C CA . LYS A 1 81 ? -1.851 -13.051 -3.924 1.00 92.81 81 LYS A CA 1
ATOM 653 C C . LYS A 1 81 ? -1.897 -11.811 -4.816 1.00 92.81 81 LYS A C 1
ATOM 655 O O . LYS A 1 81 ? -1.039 -11.674 -5.674 1.00 92.81 81 LYS A O 1
ATOM 660 N N . LEU A 1 82 ? -2.824 -10.883 -4.563 1.00 93.31 82 LEU A N 1
ATOM 661 C CA . LEU A 1 82 ? -2.958 -9.648 -5.338 1.00 93.31 82 LEU A CA 1
ATOM 662 C C . LEU A 1 82 ? -1.663 -8.830 -5.330 1.00 93.31 82 LEU A C 1
ATOM 664 O O . LEU A 1 82 ? -1.235 -8.365 -6.379 1.00 93.31 82 LEU A O 1
ATOM 668 N N . HIS A 1 83 ? -1.024 -8.686 -4.166 1.00 95.44 83 HIS A N 1
ATOM 669 C CA . HIS A 1 83 ? 0.278 -8.034 -4.047 1.00 95.44 83 HIS A CA 1
ATOM 670 C C . HIS A 1 83 ? 1.332 -8.707 -4.930 1.00 95.44 83 HIS A C 1
ATOM 672 O O . HIS A 1 83 ? 1.972 -8.037 -5.737 1.00 95.44 83 HIS A O 1
ATOM 678 N N . LYS A 1 84 ? 1.505 -10.026 -4.783 1.00 95.88 84 LYS A N 1
ATOM 679 C CA . LYS A 1 84 ? 2.509 -10.786 -5.529 1.00 95.88 84 LYS A CA 1
ATOM 680 C C . LYS A 1 84 ? 2.283 -10.677 -7.037 1.00 95.88 84 LYS A C 1
ATOM 682 O O . LYS A 1 84 ? 3.212 -10.315 -7.752 1.00 95.88 84 LYS A O 1
ATOM 687 N N . ASP A 1 85 ? 1.055 -10.923 -7.485 1.00 95.62 85 ASP A N 1
ATOM 688 C CA . ASP A 1 85 ? 0.684 -10.871 -8.898 1.00 95.62 85 ASP A CA 1
ATOM 689 C C . ASP A 1 85 ? 0.957 -9.479 -9.488 1.00 95.62 85 ASP A C 1
ATOM 691 O O . ASP A 1 85 ? 1.507 -9.374 -10.579 1.00 95.62 85 ASP A O 1
ATOM 695 N N . PHE A 1 86 ? 0.655 -8.400 -8.751 1.00 95.69 86 PHE A N 1
ATOM 696 C CA . PHE A 1 86 ? 0.962 -7.037 -9.195 1.00 95.69 86 PHE A CA 1
ATOM 697 C C . PHE A 1 86 ? 2.463 -6.754 -9.277 1.00 95.69 86 PHE A C 1
ATOM 699 O O . PHE A 1 86 ? 2.901 -6.087 -10.210 1.00 95.69 86 PHE A O 1
ATOM 706 N N . ILE A 1 87 ? 3.261 -7.221 -8.313 1.00 96.06 87 ILE A N 1
ATOM 707 C CA . ILE A 1 87 ? 4.718 -7.035 -8.361 1.00 96.06 87 ILE A CA 1
ATOM 708 C C . ILE A 1 87 ? 5.312 -7.766 -9.569 1.00 96.06 87 ILE A C 1
ATOM 710 O O . ILE A 1 87 ? 6.125 -7.182 -10.282 1.00 96.06 87 ILE A O 1
ATOM 714 N N . GLU A 1 88 ? 4.876 -9.000 -9.830 1.00 95.81 88 GLU A N 1
ATOM 715 C CA . GLU A 1 88 ? 5.329 -9.800 -10.976 1.00 95.81 88 GLU A CA 1
ATOM 716 C C . GLU A 1 88 ? 4.865 -9.207 -12.316 1.00 95.81 88 GLU A C 1
ATOM 718 O O . GLU A 1 88 ? 5.665 -9.100 -13.242 1.00 95.81 88 GLU A O 1
ATOM 723 N N . LEU A 1 89 ? 3.609 -8.751 -12.405 1.00 97.06 89 LEU A N 1
ATOM 724 C CA . LEU A 1 89 ? 3.056 -8.073 -13.585 1.00 97.06 89 LEU A CA 1
ATOM 725 C C . LEU A 1 89 ? 3.867 -6.831 -13.958 1.00 97.06 89 LEU A C 1
ATOM 727 O O . LEU A 1 89 ? 4.078 -6.544 -15.135 1.00 97.06 89 LEU A O 1
ATOM 731 N N . MET A 1 90 ? 4.278 -6.071 -12.945 1.00 96.75 90 MET A N 1
ATOM 732 C CA . MET A 1 90 ? 4.874 -4.759 -13.142 1.00 96.75 90 MET A CA 1
ATOM 733 C C . MET A 1 90 ? 6.389 -4.791 -13.337 1.00 96.75 90 MET A C 1
ATOM 735 O O . MET A 1 90 ? 6.952 -3.802 -13.809 1.00 96.75 90 MET A O 1
ATOM 739 N N . GLU A 1 91 ? 7.050 -5.897 -12.990 1.00 95.19 91 GLU A N 1
ATOM 740 C CA . GLU A 1 91 ? 8.507 -6.039 -13.042 1.00 95.19 91 GLU A CA 1
ATOM 741 C C . GLU A 1 91 ? 9.121 -5.677 -14.407 1.00 95.19 91 GLU A C 1
ATOM 743 O O . GLU A 1 91 ? 10.017 -4.824 -14.420 1.00 95.19 91 GLU A O 1
ATOM 748 N N . PRO A 1 92 ? 8.581 -6.147 -15.551 1.00 96.19 92 PRO A N 1
ATOM 749 C CA . PRO A 1 92 ? 9.159 -5.859 -16.865 1.00 96.19 92 PRO A CA 1
ATOM 750 C C . PRO A 1 92 ? 9.138 -4.375 -17.251 1.00 96.19 92 PRO A C 1
ATOM 752 O O . PRO A 1 92 ? 9.903 -3.946 -18.112 1.00 96.19 92 PRO A O 1
ATOM 755 N N . PHE A 1 93 ? 8.261 -3.577 -16.634 1.00 97.06 93 PHE A N 1
ATOM 756 C CA . PHE A 1 93 ? 8.111 -2.153 -16.938 1.00 97.06 93 PHE A CA 1
ATOM 757 C C . PHE A 1 93 ? 9.014 -1.264 -16.087 1.00 97.06 93 PHE A C 1
ATOM 759 O O . PHE A 1 93 ? 9.094 -0.067 -16.348 1.00 97.06 93 PHE A O 1
ATOM 766 N N . ARG A 1 94 ? 9.678 -1.808 -15.062 1.00 95.19 94 ARG A N 1
ATOM 767 C CA . ARG A 1 94 ? 10.417 -1.012 -14.075 1.00 95.19 94 ARG A CA 1
ATOM 768 C C . ARG A 1 94 ? 11.714 -0.411 -14.592 1.00 95.19 94 ARG A C 1
ATOM 770 O O . ARG A 1 94 ? 12.124 0.608 -14.0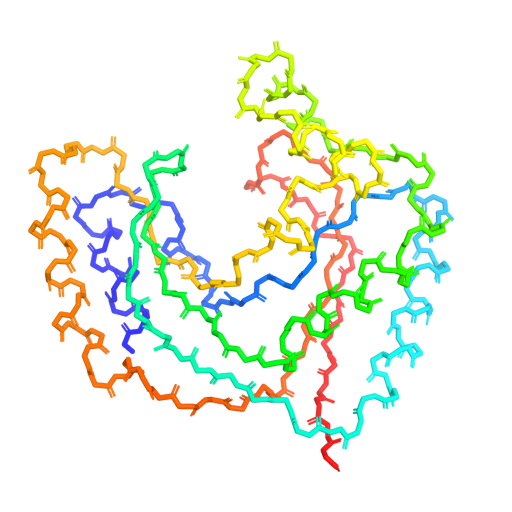54 1.00 95.19 94 ARG A O 1
ATOM 777 N N . ASP A 1 95 ? 12.392 -1.087 -15.516 1.00 94.69 95 ASP A N 1
ATOM 778 C CA . ASP A 1 95 ? 13.759 -0.759 -15.956 1.00 94.69 95 ASP A CA 1
ATOM 779 C C . ASP A 1 95 ? 14.724 -0.444 -14.789 1.00 94.69 95 ASP A C 1
ATOM 781 O O . ASP A 1 95 ? 15.486 0.520 -14.786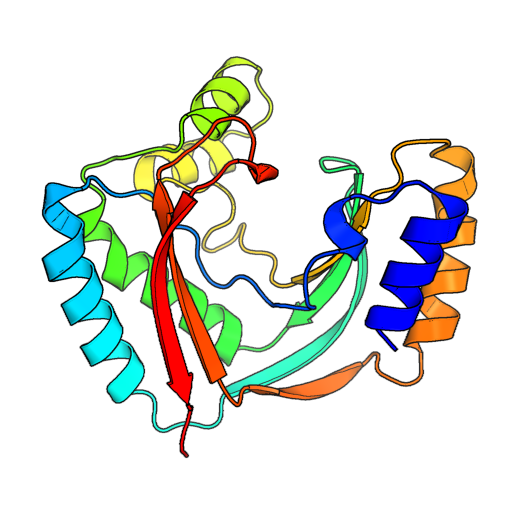 1.00 94.69 95 ASP A O 1
ATOM 785 N N . GLY A 1 96 ? 14.618 -1.217 -13.702 1.00 94.56 96 GLY A N 1
ATOM 786 C CA . GLY A 1 96 ? 15.438 -1.022 -12.504 1.00 94.56 96 GLY A CA 1
ATOM 787 C C . GLY A 1 96 ? 15.177 0.275 -11.721 1.00 94.56 96 GLY A C 1
ATOM 788 O O . GLY A 1 96 ? 15.929 0.558 -10.788 1.00 94.56 96 GLY A O 1
ATOM 789 N N . CYS A 1 97 ? 14.129 1.051 -12.027 1.00 95.31 97 CYS A N 1
ATOM 790 C CA . CYS A 1 97 ? 13.832 2.301 -11.326 1.00 95.31 97 CYS A CA 1
ATOM 791 C C . CYS A 1 97 ? 13.650 2.097 -9.815 1.00 95.31 97 CYS A C 1
ATOM 793 O O . CYS A 1 97 ? 13.018 1.141 -9.353 1.00 95.31 97 CYS A O 1
ATOM 795 N N . ILE A 1 98 ? 14.158 3.050 -9.038 1.00 95.19 98 ILE A N 1
ATOM 796 C CA . ILE A 1 98 ? 13.997 3.152 -7.585 1.00 95.19 98 ILE A CA 1
ATOM 797 C C . ILE A 1 98 ? 13.598 4.597 -7.290 1.00 95.19 98 ILE A C 1
ATOM 799 O O . ILE A 1 98 ? 14.124 5.519 -7.908 1.00 95.19 98 ILE A O 1
ATOM 803 N N . ARG A 1 99 ? 12.662 4.806 -6.359 1.00 93.12 99 ARG A N 1
ATOM 804 C CA . ARG A 1 99 ? 12.246 6.161 -5.964 1.00 93.12 99 ARG A CA 1
ATOM 805 C C . ARG A 1 99 ? 13.395 6.911 -5.308 1.00 93.12 99 ARG A C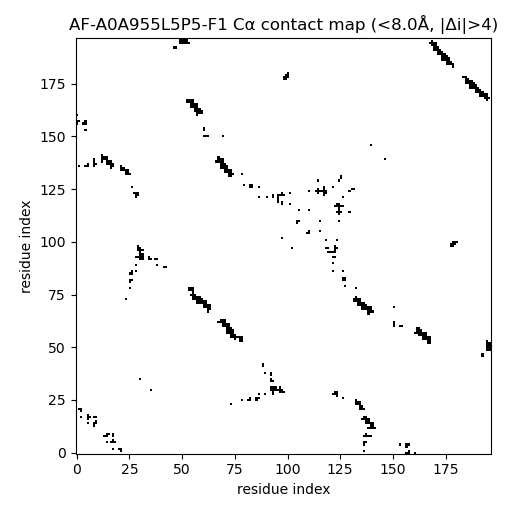 1
ATOM 807 O O . ARG A 1 99 ? 14.101 6.333 -4.476 1.00 93.12 99 ARG A O 1
ATOM 814 N N . GLN A 1 100 ? 13.497 8.211 -5.562 1.00 89.50 100 GLN A N 1
ATOM 815 C CA . GLN A 1 100 ? 14.601 9.031 -5.051 1.00 89.50 100 GLN A CA 1
ATOM 816 C C . GLN A 1 100 ? 14.708 8.967 -3.517 1.00 89.50 100 GLN A C 1
ATOM 818 O O . GLN A 1 100 ? 15.783 8.737 -2.968 1.00 89.50 100 GLN A O 1
ATOM 823 N N . LYS A 1 101 ? 13.572 9.052 -2.813 1.00 91.19 101 LYS A N 1
ATOM 824 C CA . LYS A 1 101 ? 13.540 8.963 -1.342 1.00 91.19 101 LYS A CA 1
ATOM 825 C C . LYS A 1 101 ? 14.033 7.623 -0.787 1.00 91.19 101 LYS A C 1
ATOM 827 O O . LYS A 1 101 ? 14.487 7.559 0.351 1.00 91.19 101 LYS A O 1
ATOM 832 N N . ASP A 1 102 ? 13.883 6.534 -1.544 1.00 94.12 102 ASP A N 1
ATOM 833 C CA . ASP A 1 102 ? 14.343 5.219 -1.099 1.00 94.12 102 ASP A CA 1
ATOM 834 C C . ASP A 1 102 ? 15.841 5.034 -1.382 1.00 94.12 102 ASP A C 1
ATOM 836 O O . ASP A 1 102 ? 16.509 4.342 -0.618 1.00 94.12 102 ASP A O 1
ATOM 840 N N . VAL A 1 103 ? 16.393 5.709 -2.398 1.00 93.44 103 VAL A N 1
ATOM 841 C CA . VAL A 1 103 ? 17.850 5.805 -2.598 1.00 93.44 103 VAL A CA 1
ATOM 842 C C . VAL A 1 103 ? 18.505 6.496 -1.396 1.00 93.44 103 VAL A C 1
ATOM 844 O O . VAL A 1 103 ? 19.384 5.916 -0.766 1.00 93.44 103 VAL A O 1
ATOM 847 N N . GLU A 1 104 ? 18.002 7.664 -0.985 1.00 93.00 104 GLU A N 1
ATOM 848 C CA . GLU A 1 104 ? 18.526 8.418 0.173 1.00 93.00 104 GLU A CA 1
ATOM 849 C C . GLU A 1 104 ? 18.424 7.625 1.493 1.00 93.00 104 GLU A C 1
ATOM 851 O O . GLU A 1 104 ? 19.311 7.647 2.354 1.00 93.00 104 GLU A O 1
ATOM 856 N N . ARG A 1 105 ? 17.338 6.862 1.658 1.00 93.94 105 ARG A N 1
ATOM 857 C CA . ARG A 1 105 ? 17.159 5.955 2.802 1.00 93.94 105 ARG A CA 1
ATOM 858 C C . ARG A 1 105 ? 18.148 4.792 2.778 1.00 93.94 105 ARG A C 1
ATOM 860 O O . ARG A 1 105 ? 18.667 4.419 3.827 1.00 93.94 105 ARG A O 1
ATOM 867 N N . ALA A 1 106 ? 18.425 4.223 1.608 1.00 94.56 106 ALA A N 1
ATOM 868 C CA . ALA A 1 106 ? 19.416 3.161 1.477 1.00 94.56 106 ALA A CA 1
ATOM 869 C C . ALA A 1 106 ? 20.823 3.660 1.844 1.00 94.56 106 ALA A C 1
ATOM 871 O O . ALA A 1 106 ? 21.524 3.000 2.607 1.00 94.56 106 ALA A O 1
ATOM 872 N N . GLU A 1 107 ? 21.202 4.851 1.374 1.00 94.25 107 GLU A N 1
ATOM 873 C CA . GLU A 1 107 ? 22.501 5.473 1.669 1.00 94.25 107 GLU A CA 1
ATOM 874 C C . GLU A 1 107 ? 22.692 5.801 3.158 1.00 94.25 107 GLU A C 1
ATOM 876 O O . GLU A 1 107 ? 23.808 5.729 3.670 1.00 94.25 107 GLU A O 1
ATOM 881 N N . SER A 1 108 ? 21.607 6.105 3.875 1.00 94.38 108 SER A N 1
ATOM 882 C CA . SER A 1 108 ? 21.631 6.367 5.323 1.00 94.38 108 SER A CA 1
ATOM 883 C C . SER A 1 108 ? 21.538 5.108 6.196 1.00 94.38 108 SER A C 1
ATOM 885 O O . SER A 1 108 ? 21.495 5.218 7.422 1.00 94.38 108 SER A O 1
ATOM 887 N N . GLY A 1 109 ? 21.516 3.910 5.602 1.00 94.88 109 GLY A N 1
ATOM 888 C CA . GLY A 1 109 ? 21.435 2.648 6.345 1.00 94.88 109 GLY A CA 1
ATOM 889 C C . GLY A 1 109 ? 20.057 2.376 6.959 1.00 94.88 109 GLY A C 1
ATOM 890 O O . GLY A 1 109 ? 19.946 1.607 7.910 1.00 94.88 109 GLY A O 1
ATOM 891 N N . PHE A 1 110 ? 18.996 2.999 6.434 1.00 93.94 110 PHE A N 1
ATOM 892 C CA . PHE A 1 110 ? 17.625 2.805 6.923 1.00 93.94 110 PHE A CA 1
ATOM 893 C C . PHE A 1 110 ? 17.074 1.398 6.632 1.00 93.94 110 PHE A C 1
ATOM 895 O O . PHE A 1 110 ? 16.134 0.945 7.293 1.00 93.94 110 PHE A O 1
ATOM 902 N N . PHE A 1 111 ? 17.613 0.726 5.615 1.00 95.56 111 PHE A N 1
ATOM 903 C CA . PHE A 1 111 ? 17.161 -0.587 5.168 1.00 95.56 111 PHE A CA 1
ATOM 904 C C . PHE A 1 111 ? 18.127 -1.697 5.587 1.00 95.56 111 PHE A C 1
ATOM 906 O O . PHE A 1 111 ? 19.342 -1.517 5.528 1.00 95.56 111 PHE A O 1
ATOM 913 N N . ASP A 1 112 ? 17.579 -2.849 5.971 1.00 95.62 112 ASP A N 1
ATOM 914 C CA . ASP A 1 112 ? 18.353 -4.080 6.147 1.00 95.62 112 ASP A CA 1
ATOM 915 C C . ASP A 1 112 ? 18.737 -4.723 4.796 1.00 95.62 112 ASP A C 1
ATOM 917 O O . ASP A 1 112 ? 18.332 -4.272 3.722 1.00 95.62 112 ASP A O 1
ATOM 921 N N . GLU A 1 113 ? 19.551 -5.782 4.825 1.00 96.31 113 GLU A N 1
ATOM 922 C CA . GLU A 1 113 ? 20.054 -6.434 3.606 1.00 96.31 113 GLU A CA 1
ATOM 923 C C . GLU A 1 113 ? 18.934 -6.986 2.707 1.00 96.31 113 GLU A C 1
ATOM 925 O O . GLU A 1 113 ? 19.024 -6.894 1.477 1.00 96.31 113 GLU A O 1
ATOM 930 N N . GLN A 1 114 ? 17.863 -7.519 3.301 1.00 96.50 114 GLN A N 1
ATOM 931 C CA . GLN A 1 114 ? 16.730 -8.077 2.564 1.00 96.50 114 GLN A CA 1
ATOM 932 C C . GLN A 1 114 ? 15.896 -6.962 1.924 1.00 96.50 114 GLN A C 1
ATOM 934 O O . GLN A 1 114 ? 15.529 -7.049 0.751 1.00 96.50 114 GLN A O 1
ATOM 939 N N . GLU A 1 115 ? 15.639 -5.887 2.668 1.00 96.69 115 GLU A N 1
ATOM 940 C CA . GLU A 1 115 ? 14.986 -4.677 2.174 1.00 96.69 115 GLU A CA 1
ATOM 941 C C . GLU A 1 115 ? 15.779 -4.054 1.014 1.00 96.69 115 GLU A C 1
ATOM 943 O O . GLU A 1 115 ? 15.172 -3.657 0.019 1.00 96.69 115 GLU A O 1
ATOM 948 N N . ILE A 1 116 ? 17.115 -4.016 1.092 1.00 97.19 116 ILE A N 1
ATOM 949 C CA . ILE A 1 116 ? 17.984 -3.549 -0.001 1.00 97.19 116 ILE A CA 1
ATOM 950 C C . ILE A 1 116 ? 17.918 -4.480 -1.216 1.00 97.19 116 ILE A C 1
ATOM 952 O O . ILE A 1 116 ? 17.874 -3.997 -2.350 1.00 97.19 116 ILE A O 1
ATOM 956 N N . SER A 1 117 ? 17.904 -5.800 -1.010 1.00 97.00 117 SER A N 1
ATOM 957 C CA . SER A 1 117 ? 17.752 -6.775 -2.097 1.00 97.00 117 SER A CA 1
ATOM 958 C C . SER A 1 117 ? 16.439 -6.552 -2.855 1.00 97.00 117 SER A C 1
ATOM 960 O O . SER A 1 117 ? 16.442 -6.386 -4.077 1.00 97.00 117 SER A O 1
ATOM 962 N N . TYR A 1 118 ? 15.331 -6.423 -2.124 1.00 97.06 118 TYR A N 1
ATOM 963 C CA . TYR A 1 118 ? 14.026 -6.129 -2.705 1.00 97.06 118 TYR A CA 1
ATOM 964 C C . TYR A 1 118 ? 13.942 -4.748 -3.344 1.00 97.06 118 TYR A C 1
ATOM 966 O O . TYR A 1 118 ? 13.324 -4.607 -4.396 1.00 97.06 118 TYR A O 1
ATOM 974 N N . LEU A 1 119 ? 14.605 -3.740 -2.778 1.00 96.06 119 LEU A N 1
ATOM 975 C CA . LEU A 1 119 ? 14.669 -2.420 -3.392 1.00 96.06 119 LEU A CA 1
ATOM 976 C C . LEU A 1 119 ? 15.368 -2.472 -4.757 1.00 96.06 119 LEU A C 1
ATOM 978 O O . LEU A 1 119 ? 14.888 -1.869 -5.708 1.00 96.06 119 LEU A O 1
ATOM 982 N N . LYS A 1 120 ? 16.462 -3.228 -4.884 1.00 95.00 120 LYS A N 1
ATOM 983 C CA . LYS A 1 120 ? 17.175 -3.381 -6.163 1.00 95.00 120 LYS A CA 1
ATOM 984 C C . LYS A 1 120 ? 16.350 -4.139 -7.199 1.00 95.00 120 LYS A C 1
ATOM 986 O O . LYS A 1 120 ? 16.320 -3.741 -8.357 1.00 95.00 120 LYS A O 1
ATOM 991 N N . GLN A 1 121 ? 15.680 -5.211 -6.785 1.00 94.75 121 GLN A N 1
ATOM 992 C CA . GLN A 1 121 ? 14.915 -6.058 -7.697 1.00 94.75 121 GLN A CA 1
ATOM 993 C C . GLN A 1 121 ? 13.563 -5.427 -8.075 1.00 94.75 121 GLN A C 1
ATOM 995 O O . GLN A 1 121 ? 13.247 -5.240 -9.246 1.00 94.75 121 GLN A O 1
ATOM 1000 N N . TYR A 1 122 ? 12.782 -5.020 -7.078 1.00 96.06 122 TYR A N 1
ATOM 1001 C CA . TYR A 1 122 ? 11.383 -4.611 -7.235 1.00 96.06 122 TYR A CA 1
ATOM 1002 C C . TYR A 1 122 ? 11.147 -3.113 -7.009 1.00 96.06 122 TYR A C 1
ATOM 1004 O O . TYR A 1 122 ? 10.024 -2.640 -7.170 1.00 96.06 122 TYR A O 1
ATOM 1012 N N . GLY A 1 123 ? 12.182 -2.342 -6.650 1.00 94.81 123 GLY A N 1
ATOM 1013 C CA . GLY A 1 123 ? 12.112 -0.879 -6.475 1.00 94.81 123 GLY A CA 1
ATOM 1014 C C . GLY A 1 123 ? 11.333 -0.442 -5.259 1.00 94.81 123 GLY A C 1
ATOM 1015 O O . GLY A 1 123 ? 11.092 0.751 -5.070 1.00 94.81 123 GLY A O 1
ATOM 1016 N N . TYR A 1 124 ? 10.955 -1.406 -4.428 1.00 95.56 124 TYR A N 1
ATOM 1017 C CA . TYR A 1 124 ? 10.278 -1.185 -3.177 1.00 95.56 124 TYR A CA 1
ATOM 1018 C C . TYR A 1 124 ? 10.684 -2.261 -2.173 1.00 95.56 124 TYR A C 1
ATOM 1020 O O . TYR A 1 124 ? 10.704 -3.447 -2.483 1.00 95.56 124 TYR A O 1
ATOM 1028 N N . SER A 1 125 ? 11.017 -1.846 -0.953 1.00 95.25 125 SER A N 1
ATOM 1029 C CA . SER A 1 125 ? 11.549 -2.743 0.080 1.00 95.25 125 SER A CA 1
ATOM 1030 C C . SER A 1 125 ? 10.485 -3.583 0.793 1.00 95.25 125 SER A C 1
ATOM 1032 O O . SER A 1 125 ? 10.817 -4.580 1.435 1.00 95.25 125 SER A O 1
ATOM 1034 N N . ARG A 1 126 ? 9.205 -3.196 0.694 1.00 93.88 126 ARG A N 1
ATOM 1035 C CA . ARG A 1 126 ? 8.074 -3.865 1.361 1.00 93.88 126 ARG A CA 1
ATOM 1036 C C . ARG A 1 126 ? 7.277 -4.715 0.377 1.00 93.88 126 ARG A C 1
ATOM 1038 O O . ARG A 1 126 ? 6.091 -4.475 0.162 1.00 93.88 126 ARG A O 1
ATOM 1045 N N . VAL A 1 127 ? 7.954 -5.679 -0.232 1.00 95.38 127 VAL A N 1
ATOM 1046 C CA . VAL A 1 127 ? 7.364 -6.643 -1.167 1.00 95.38 127 VAL A CA 1
ATOM 1047 C C . VAL A 1 127 ? 7.557 -8.075 -0.670 1.00 95.38 127 VAL A C 1
ATOM 1049 O O . VAL A 1 127 ? 8.416 -8.319 0.179 1.00 95.38 127 VAL A O 1
ATOM 1052 N N . LEU A 1 128 ? 6.767 -9.010 -1.202 1.00 93.31 128 LEU A N 1
ATOM 1053 C CA . LEU A 1 128 ? 6.840 -10.446 -0.911 1.00 93.31 128 LEU A CA 1
ATOM 1054 C C . LEU A 1 128 ? 6.825 -1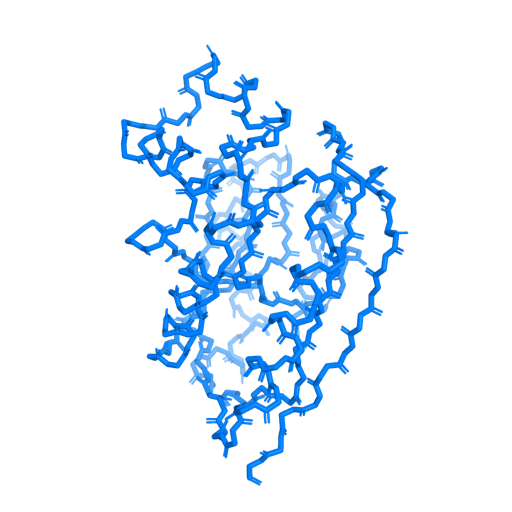0.719 0.602 1.00 93.31 128 LEU A C 1
ATOM 1056 O O . LEU A 1 128 ? 5.883 -10.322 1.285 1.00 93.31 128 LEU A O 1
ATOM 1060 N N . ASP A 1 129 ? 7.872 -11.340 1.142 1.00 93.31 129 ASP A N 1
ATOM 1061 C CA . ASP A 1 129 ? 7.964 -11.682 2.566 1.00 93.31 129 ASP A CA 1
ATOM 1062 C C . ASP A 1 129 ? 8.032 -10.446 3.483 1.00 93.31 129 ASP A C 1
ATOM 1064 O O . ASP A 1 129 ? 7.664 -10.516 4.657 1.00 93.31 129 ASP A O 1
ATOM 1068 N N . ASN A 1 130 ? 8.439 -9.287 2.949 1.00 93.69 130 ASN A N 1
ATOM 1069 C CA . ASN A 1 130 ? 8.445 -8.012 3.674 1.00 93.69 130 ASN A CA 1
ATOM 1070 C C . ASN A 1 130 ? 7.131 -7.232 3.524 1.00 93.69 130 ASN A C 1
ATOM 1072 O O . ASN A 1 130 ? 6.972 -6.163 4.131 1.00 93.69 130 ASN A O 1
ATOM 1076 N N . PHE A 1 131 ? 6.184 -7.723 2.722 1.00 94.88 131 PHE A N 1
ATOM 1077 C CA . PHE A 1 131 ? 4.897 -7.069 2.551 1.00 94.88 131 PHE A CA 1
ATOM 1078 C C . PHE A 1 131 ? 4.032 -7.249 3.801 1.00 94.88 131 PHE A C 1
ATOM 1080 O O . PHE A 1 13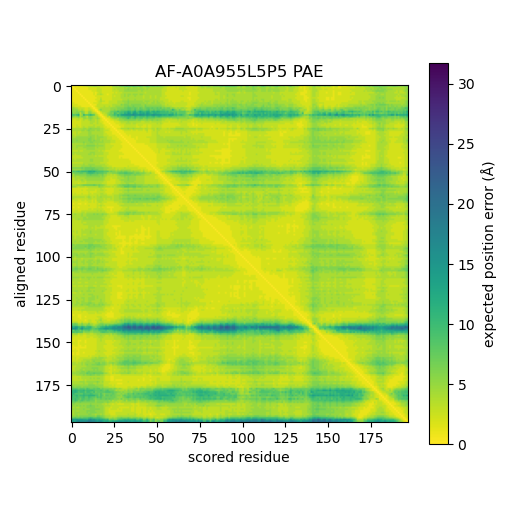1 ? 3.630 -8.348 4.179 1.00 94.88 131 PHE A O 1
ATOM 1087 N N . LYS A 1 132 ? 3.724 -6.124 4.446 1.00 93.00 132 LYS A N 1
ATOM 1088 C CA . LYS A 1 132 ? 2.840 -6.052 5.611 1.00 93.00 132 LYS A CA 1
ATOM 1089 C C . LYS A 1 132 ? 1.632 -5.214 5.228 1.00 93.00 132 LYS A C 1
ATOM 1091 O O . LYS A 1 132 ? 1.689 -3.988 5.315 1.00 93.00 132 LYS A O 1
ATOM 1096 N N . SER A 1 133 ? 0.565 -5.865 4.771 1.00 95.12 133 SER A N 1
ATOM 1097 C CA . SER A 1 133 ? -0.667 -5.171 4.392 1.00 95.12 133 SER A CA 1
ATOM 1098 C C . SER A 1 133 ? -1.303 -4.486 5.601 1.00 95.12 133 SER A C 1
ATOM 1100 O O . SER A 1 133 ? -1.407 -5.067 6.687 1.00 95.12 133 SER A O 1
ATOM 1102 N N . HIS A 1 134 ? -1.680 -3.221 5.437 1.00 95.81 134 HIS A N 1
ATOM 1103 C CA . HIS A 1 134 ? -2.219 -2.417 6.523 1.00 95.81 134 HIS A CA 1
ATOM 1104 C C . HIS A 1 134 ? -3.023 -1.214 6.027 1.00 95.81 134 HIS A C 1
ATOM 1106 O O . HIS A 1 134 ? -2.884 -0.785 4.883 1.00 95.81 134 HIS A O 1
ATOM 1112 N N . ILE A 1 135 ? -3.808 -0.640 6.940 1.00 95.12 135 ILE A N 1
ATOM 1113 C CA . ILE A 1 135 ? -4.422 0.683 6.812 1.00 95.12 135 ILE A CA 1
ATOM 1114 C C . ILE A 1 135 ? -3.705 1.623 7.779 1.00 95.12 135 ILE A C 1
ATOM 1116 O O . ILE A 1 135 ? -3.714 1.396 8.992 1.00 95.12 135 ILE A O 1
ATOM 1120 N N . SER A 1 136 ? -3.087 2.683 7.262 1.00 94.38 136 SER A N 1
ATOM 1121 C CA . SER A 1 136 ? -2.456 3.709 8.098 1.00 94.38 136 SER A CA 1
ATOM 1122 C C . SER A 1 136 ? -3.515 4.549 8.815 1.00 94.38 136 SER A C 1
ATOM 1124 O O . SER A 1 136 ? -4.436 5.075 8.184 1.00 94.38 136 SER A O 1
ATOM 1126 N N . ILE A 1 137 ? -3.366 4.704 10.130 1.00 94.56 137 I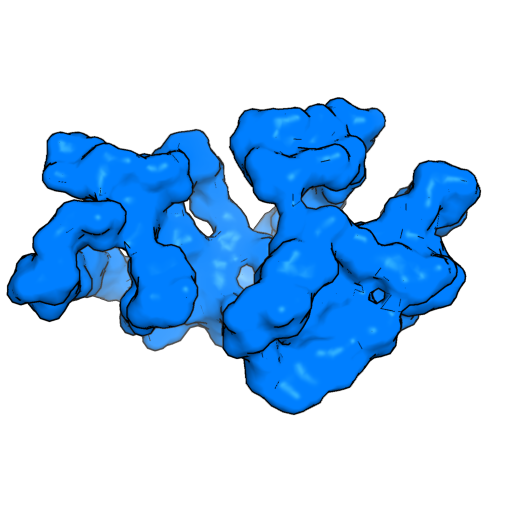LE A N 1
ATOM 1127 C CA . ILE A 1 137 ? -4.263 5.508 10.972 1.00 94.56 137 ILE A CA 1
ATOM 1128 C C . ILE A 1 137 ? -3.650 6.882 11.217 1.00 94.56 137 ILE A C 1
ATOM 1130 O O . ILE A 1 137 ? -4.278 7.899 10.937 1.00 94.56 137 ILE A O 1
ATOM 1134 N N . GLY A 1 138 ? -2.403 6.919 11.675 1.00 92.44 138 GLY A N 1
ATOM 1135 C CA . GLY A 1 138 ? -1.732 8.167 12.007 1.00 92.44 138 GLY A CA 1
ATOM 1136 C C . GLY A 1 138 ? -0.360 7.943 12.617 1.00 92.44 138 GLY A C 1
ATOM 1137 O O . GLY A 1 138 ? -0.098 6.890 13.192 1.00 92.44 138 GLY A O 1
ATOM 1138 N N . SER A 1 139 ? 0.524 8.918 12.454 1.00 89.50 139 SER A N 1
ATOM 1139 C CA . SER A 1 139 ? 1.785 9.016 13.184 1.00 89.50 139 SER A CA 1
ATOM 1140 C C . SER A 1 139 ? 1.612 9.746 14.513 1.00 89.50 139 SER A C 1
ATOM 1142 O O . SER A 1 139 ? 0.641 10.489 14.687 1.00 89.50 139 SER A O 1
ATOM 1144 N N . MET A 1 140 ? 2.572 9.550 15.418 1.00 85.31 140 MET A N 1
ATOM 1145 C CA . MET A 1 140 ? 2.668 10.259 16.694 1.00 85.31 140 MET A CA 1
ATOM 1146 C C . MET A 1 140 ? 4.044 10.920 16.804 1.00 85.31 140 MET A C 1
ATOM 1148 O O . MET A 1 140 ? 4.968 10.390 17.412 1.00 85.31 140 MET A O 1
ATOM 1152 N N . GLU A 1 141 ? 4.227 12.074 16.162 1.00 72.56 141 GLU A N 1
ATOM 1153 C CA . GLU A 1 141 ? 5.548 12.726 16.078 1.00 72.56 141 GLU A CA 1
ATOM 1154 C C . GLU A 1 141 ? 6.072 13.238 17.428 1.00 72.56 141 GLU A C 1
ATOM 1156 O O . GLU A 1 141 ? 7.272 13.455 17.589 1.00 72.56 141 GLU A O 1
ATOM 1161 N N . ARG A 1 142 ? 5.185 13.405 18.414 1.00 63.62 142 ARG A N 1
ATOM 1162 C CA . ARG A 1 142 ? 5.504 13.910 19.749 1.00 63.62 142 ARG A CA 1
ATOM 1163 C C . ARG A 1 142 ? 5.206 12.840 20.800 1.00 63.62 142 ARG A C 1
ATOM 1165 O O . ARG A 1 142 ? 4.147 12.237 20.767 1.00 63.62 142 ARG A O 1
ATOM 1172 N N . ASN A 1 143 ? 6.118 12.680 21.759 1.00 68.69 143 ASN A N 1
ATOM 1173 C CA . ASN A 1 143 ? 5.894 11.970 23.025 1.00 68.69 143 ASN A CA 1
ATOM 1174 C C . ASN A 1 143 ? 5.644 10.444 22.924 1.00 68.69 143 ASN A C 1
ATOM 1176 O O . ASN A 1 143 ? 4.591 9.943 23.301 1.00 68.69 143 ASN A O 1
ATOM 1180 N N . LEU A 1 144 ? 6.658 9.672 22.495 1.00 76.88 144 LEU A N 1
ATOM 1181 C CA . LEU A 1 144 ? 6.614 8.193 22.480 1.00 76.88 144 LEU A CA 1
ATOM 1182 C C . LEU A 1 144 ? 6.278 7.553 23.841 1.00 76.88 144 LEU A C 1
ATOM 1184 O O . LEU A 1 144 ? 5.837 6.411 23.882 1.00 76.88 144 LEU A O 1
ATOM 1188 N N . SER A 1 145 ? 6.445 8.276 24.950 1.00 83.56 145 SER A N 1
ATOM 1189 C CA . SER A 1 145 ? 6.054 7.811 26.286 1.00 83.56 145 SER A CA 1
ATOM 1190 C C . SER A 1 145 ? 4.546 7.588 26.446 1.00 83.56 145 SER A C 1
ATOM 1192 O O . SER A 1 145 ? 4.151 6.820 27.317 1.00 83.56 145 SER A O 1
ATOM 1194 N N . GLU A 1 146 ? 3.709 8.216 25.615 1.00 88.75 146 GLU A N 1
ATOM 1195 C CA . GLU A 1 146 ? 2.249 8.039 25.622 1.00 88.75 146 GLU A CA 1
ATOM 1196 C C . GLU A 1 146 ? 1.781 6.946 24.650 1.00 88.75 146 GLU A C 1
ATOM 1198 O O . GLU A 1 146 ? 0.587 6.663 24.575 1.00 88.75 146 GLU A O 1
ATOM 1203 N N . GLN A 1 147 ? 2.699 6.303 23.915 1.00 91.19 147 GLN A N 1
ATOM 1204 C CA . GLN A 1 147 ? 2.357 5.368 22.839 1.00 91.19 147 GLN A CA 1
ATOM 1205 C C . GLN A 1 147 ? 1.411 4.258 23.308 1.00 91.19 147 GLN A C 1
ATOM 1207 O O . GLN A 1 147 ? 0.441 3.962 22.617 1.00 91.19 147 GLN A O 1
ATOM 1212 N N . GLU A 1 148 ? 1.680 3.645 24.462 1.00 92.31 148 GLU A N 1
ATOM 1213 C CA . GLU A 1 148 ? 0.859 2.547 24.989 1.00 92.31 148 GLU A CA 1
ATOM 1214 C C . GLU A 1 148 ? -0.562 3.010 25.327 1.00 92.31 148 GLU A C 1
ATOM 1216 O O . GLU A 1 148 ? -1.530 2.325 24.998 1.00 92.31 148 GLU A O 1
ATOM 1221 N N . GLN A 1 149 ? -0.696 4.199 25.923 1.00 94.00 149 GLN A N 1
ATOM 1222 C CA . GLN A 1 149 ? -1.997 4.783 26.239 1.00 94.00 149 GLN A CA 1
ATOM 1223 C C . GLN A 1 149 ? -2.777 5.100 24.959 1.00 94.00 149 GLN A C 1
ATOM 1225 O O . GLN A 1 149 ? -3.931 4.697 24.823 1.00 94.00 149 GLN A O 1
ATOM 1230 N N . VAL A 1 150 ? -2.136 5.769 23.997 1.00 94.31 150 VAL A N 1
ATOM 1231 C CA . VAL A 1 150 ? -2.754 6.096 22.706 1.00 94.31 150 VAL A CA 1
ATOM 1232 C C . VAL A 1 150 ? -3.164 4.822 21.975 1.00 94.31 150 VAL A C 1
ATOM 1234 O O . VAL A 1 150 ? -4.264 4.748 21.433 1.00 94.31 150 VAL A O 1
ATOM 1237 N N . GLN A 1 151 ? -2.313 3.794 21.980 1.00 95.00 151 GLN A N 1
ATOM 1238 C CA . GLN A 1 151 ? -2.640 2.510 21.373 1.00 95.00 151 GLN A CA 1
ATOM 1239 C C . GLN A 1 151 ? -3.897 1.903 22.004 1.00 95.00 151 GLN A C 1
ATOM 1241 O O . GLN A 1 151 ? -4.787 1.479 21.269 1.00 95.00 151 GLN A O 1
ATOM 1246 N N . HIS A 1 152 ? -3.992 1.914 23.334 1.00 95.31 152 HIS A N 1
ATOM 1247 C CA . HIS A 1 152 ? -5.149 1.396 24.058 1.00 95.31 152 HIS A CA 1
ATOM 1248 C C . HIS A 1 152 ? -6.444 2.140 23.694 1.00 95.31 152 HIS A C 1
ATOM 1250 O O . HIS A 1 152 ? -7.446 1.516 23.353 1.00 95.31 152 HIS A O 1
ATOM 1256 N N . GLU A 1 153 ? -6.418 3.472 23.667 1.00 95.75 153 GLU A N 1
ATOM 1257 C CA . GLU A 1 153 ? -7.582 4.291 23.296 1.00 95.75 153 GLU A CA 1
ATOM 1258 C C . GLU A 1 153 ? -8.020 4.051 21.840 1.00 95.75 153 GLU A C 1
ATOM 1260 O O . GLU A 1 153 ? -9.213 3.975 21.525 1.00 95.75 153 GLU A O 1
ATOM 1265 N N . LEU A 1 154 ? -7.057 3.895 20.926 1.00 96.19 154 LEU A N 1
ATOM 1266 C CA . LEU A 1 154 ? -7.338 3.542 19.537 1.00 96.19 154 LEU A CA 1
ATOM 1267 C C . LEU A 1 154 ? -7.941 2.135 19.418 1.00 96.19 154 LEU A C 1
ATOM 1269 O O . LEU A 1 154 ? -8.866 1.944 18.624 1.00 96.19 154 LEU A O 1
ATOM 1273 N N . GLU A 1 155 ? -7.449 1.167 20.193 1.00 96.00 155 GLU A N 1
ATOM 1274 C CA . GLU A 1 155 ? -7.993 -0.192 20.258 1.00 96.00 155 GLU A CA 1
ATOM 1275 C C . GLU A 1 155 ? -9.441 -0.193 20.754 1.00 96.00 155 GLU A C 1
ATOM 1277 O O . GLU A 1 155 ? -10.281 -0.832 20.123 1.00 96.00 155 GLU A O 1
ATOM 1282 N N . GLU A 1 156 ? -9.780 0.581 21.788 1.00 96.12 156 GLU A N 1
ATOM 1283 C CA . GLU A 1 156 ? -11.163 0.711 22.270 1.00 96.12 156 GLU A CA 1
ATOM 1284 C C . GLU A 1 156 ? -12.106 1.274 21.195 1.00 96.12 156 GLU A C 1
ATOM 1286 O O . GLU A 1 156 ? -13.222 0.780 21.009 1.00 96.12 156 GLU A O 1
ATOM 1291 N N . ILE A 1 157 ? -11.661 2.285 20.438 1.00 96.25 157 ILE A N 1
ATOM 1292 C CA . ILE A 1 157 ? -12.455 2.853 19.336 1.00 96.25 157 ILE A CA 1
ATOM 1293 C C . ILE A 1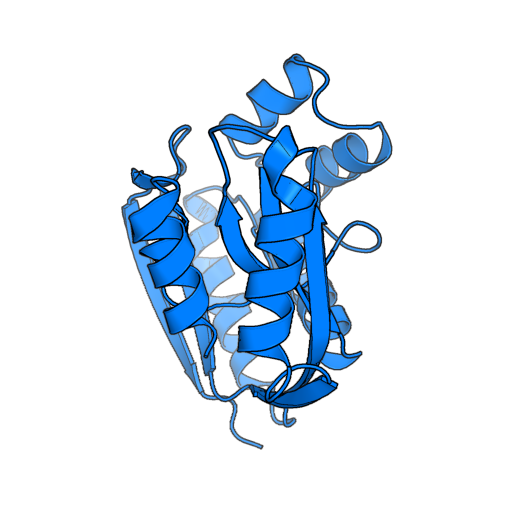 157 ? -12.636 1.833 18.201 1.00 96.25 157 ILE A C 1
ATOM 1295 O O . ILE A 1 157 ? -13.688 1.816 17.551 1.00 96.25 157 ILE A O 1
ATOM 1299 N N . LEU A 1 158 ? -11.614 1.021 17.921 1.00 96.25 158 LEU A N 1
ATOM 1300 C CA . LEU A 1 158 ? -11.604 0.064 16.813 1.00 96.25 158 LEU A CA 1
ATOM 1301 C C . LEU A 1 158 ? -12.194 -1.299 17.172 1.00 96.25 158 LEU A C 1
ATOM 1303 O O . LEU A 1 158 ? -12.569 -2.019 16.250 1.00 96.25 158 LEU A O 1
ATOM 1307 N N . ALA A 1 159 ? -12.339 -1.637 18.454 1.00 95.12 159 ALA A N 1
ATOM 1308 C CA . ALA A 1 159 ? -12.837 -2.930 18.923 1.00 95.12 159 ALA A CA 1
ATOM 1309 C C . ALA A 1 159 ? -14.090 -3.441 18.178 1.00 95.12 159 ALA A C 1
ATOM 1311 O O . ALA A 1 159 ? -14.120 -4.624 17.852 1.00 95.12 159 ALA A O 1
ATOM 1312 N N . PRO A 1 160 ? -15.085 -2.603 17.803 1.00 94.81 160 PRO A N 1
ATOM 1313 C CA . PRO A 1 160 ? -16.259 -3.083 17.068 1.00 94.81 160 PRO A CA 1
ATOM 1314 C C . PRO A 1 160 ? -15.996 -3.544 15.624 1.00 94.81 160 PRO A C 1
ATOM 1316 O O . PRO A 1 160 ? -16.878 -4.147 15.018 1.00 94.81 160 PRO A O 1
ATOM 1319 N N . VAL A 1 161 ? -14.848 -3.193 15.035 1.00 93.38 161 VAL A N 1
ATOM 1320 C CA . VAL A 1 161 ? -14.484 -3.526 13.643 1.00 93.38 161 VAL A CA 1
ATOM 1321 C C . VAL A 1 161 ? -13.218 -4.363 13.529 1.00 93.38 161 VAL A C 1
ATOM 1323 O O . VAL A 1 161 ? -12.948 -4.899 12.455 1.00 93.38 161 VAL A O 1
ATOM 1326 N N . LEU A 1 162 ? -12.427 -4.496 14.594 1.00 92.38 162 LEU A N 1
ATOM 1327 C CA . LEU A 1 162 ? -11.331 -5.457 14.591 1.00 92.38 162 LEU A CA 1
ATOM 1328 C C . LEU A 1 162 ? -11.890 -6.875 14.434 1.00 92.38 162 LEU A C 1
ATOM 1330 O O . LEU A 1 162 ? -13.014 -7.169 14.825 1.00 92.38 162 LEU A O 1
ATOM 1334 N N . GLU A 1 163 ? -11.105 -7.723 13.780 1.00 89.00 163 GLU A N 1
ATOM 1335 C CA . GLU A 1 163 ? -11.426 -9.112 13.438 1.00 89.00 163 GLU A CA 1
ATOM 1336 C C . GLU A 1 163 ? -12.623 -9.279 12.490 1.00 89.00 163 GLU A C 1
ATOM 1338 O O . GLU A 1 163 ? -13.037 -10.400 12.194 1.00 89.00 163 GLU A O 1
ATOM 1343 N N . THR A 1 164 ? -13.149 -8.181 11.939 1.00 92.94 164 THR A N 1
ATOM 1344 C CA . THR A 1 164 ? -14.171 -8.247 10.893 1.00 92.94 164 THR A CA 1
ATOM 1345 C C . THR A 1 164 ? -13.557 -8.592 9.543 1.00 92.94 164 THR A C 1
ATOM 1347 O O . THR A 1 164 ? -12.446 -8.163 9.211 1.00 92.94 164 THR A O 1
ATOM 1350 N N . GLN A 1 165 ? -14.311 -9.365 8.762 1.00 94.62 165 GLN A N 1
ATOM 1351 C CA . GLN A 1 165 ? -14.038 -9.597 7.353 1.00 94.62 165 GLN A CA 1
ATOM 1352 C C . GLN A 1 165 ? -14.724 -8.514 6.519 1.00 94.62 165 GLN A C 1
ATOM 1354 O O . GLN A 1 165 ? -15.900 -8.213 6.723 1.00 94.62 165 GLN A O 1
ATOM 1359 N N . LEU A 1 166 ? -13.985 -7.954 5.572 1.00 93.06 166 LEU A N 1
ATOM 1360 C CA . LEU A 1 166 ? -14.437 -6.961 4.612 1.00 93.06 166 LEU A CA 1
ATOM 1361 C C . LEU A 1 166 ? -14.280 -7.513 3.197 1.00 93.06 166 LEU A C 1
ATOM 1363 O O . LEU A 1 166 ? -13.373 -8.304 2.927 1.00 93.06 166 LEU A O 1
ATOM 1367 N N . GLU A 1 167 ? -15.159 -7.072 2.305 1.00 93.00 167 GLU A N 1
ATOM 1368 C CA . GLU A 1 167 ? -15.065 -7.333 0.871 1.00 93.00 167 GLU A CA 1
ATOM 1369 C C . GLU A 1 167 ? -14.505 -6.086 0.173 1.00 93.00 167 GLU A C 1
ATOM 1371 O O . GLU A 1 167 ? -14.804 -4.951 0.554 1.00 93.00 167 GLU A O 1
ATOM 1376 N N . LEU A 1 168 ? -13.632 -6.294 -0.810 1.00 91.00 168 LEU A N 1
ATOM 1377 C CA . LEU A 1 168 ? -13.048 -5.224 -1.606 1.00 91.00 168 LEU A CA 1
ATOM 1378 C C . LEU A 1 168 ? -13.929 -4.950 -2.824 1.00 91.00 168 LEU A C 1
ATOM 1380 O O . LEU A 1 168 ? -13.984 -5.756 -3.750 1.00 91.00 168 LEU A O 1
ATOM 1384 N N . ASP A 1 169 ? -14.547 -3.774 -2.844 1.00 91.25 169 ASP A N 1
ATOM 1385 C CA . ASP A 1 169 ? -15.420 -3.373 -3.949 1.00 91.25 169 ASP A CA 1
ATOM 1386 C C . ASP A 1 169 ? -14.660 -2.744 -5.118 1.00 91.25 169 ASP A C 1
ATOM 1388 O O . ASP A 1 169 ? -15.081 -2.857 -6.268 1.00 91.25 169 ASP A O 1
ATOM 1392 N N . ASN A 1 170 ? -13.569 -2.025 -4.838 1.00 92.94 170 ASN A N 1
ATOM 1393 C CA . ASN A 1 170 ? -12.856 -1.239 -5.840 1.00 92.94 170 ASN A CA 1
ATOM 1394 C C . ASN A 1 170 ? -11.343 -1.257 -5.604 1.00 92.94 170 ASN A C 1
ATOM 1396 O O . ASN A 1 170 ? -10.882 -1.186 -4.464 1.00 92.94 170 ASN A O 1
ATOM 1400 N N . ILE A 1 171 ? -10.583 -1.263 -6.697 1.00 94.56 171 ILE A N 1
ATOM 1401 C CA . ILE A 1 171 ? -9.139 -1.015 -6.722 1.00 94.56 171 ILE A CA 1
ATOM 1402 C C . ILE A 1 171 ? -8.901 0.334 -7.398 1.00 94.56 171 ILE A C 1
ATOM 1404 O O . ILE A 1 171 ? -9.417 0.594 -8.483 1.00 94.56 171 ILE A O 1
ATOM 1408 N N . LEU A 1 172 ? -8.122 1.196 -6.747 1.00 95.25 172 LEU A N 1
ATOM 1409 C CA . LEU A 1 172 ? -7.674 2.472 -7.298 1.00 95.25 172 LEU A CA 1
ATOM 1410 C C . LEU A 1 172 ? -6.228 2.327 -7.775 1.00 95.25 172 LEU A C 1
ATOM 1412 O O . LEU A 1 172 ? -5.390 1.802 -7.039 1.00 95.25 172 LEU A O 1
ATOM 1416 N N . VAL A 1 173 ? -5.935 2.808 -8.980 1.00 95.56 173 VAL A N 1
ATOM 1417 C CA . VAL A 1 173 ? -4.580 2.824 -9.538 1.00 95.56 173 VAL A CA 1
ATOM 1418 C C . VAL A 1 173 ? -4.206 4.251 -9.884 1.00 95.56 173 VAL A C 1
ATOM 1420 O O . VAL A 1 173 ? -4.876 4.887 -10.695 1.00 95.56 173 VAL A O 1
ATOM 1423 N N . ASN A 1 174 ? -3.100 4.718 -9.304 1.00 94.75 174 ASN A N 1
ATOM 1424 C CA . ASN A 1 174 ? -2.613 6.080 -9.467 1.00 94.75 174 ASN A CA 1
ATOM 1425 C C . ASN A 1 174 ? -1.176 6.082 -9.984 1.00 94.75 174 ASN A C 1
ATOM 1427 O O . ASN A 1 174 ? -0.304 5.418 -9.421 1.00 94.75 174 ASN A O 1
ATOM 1431 N N . PHE A 1 175 ? -0.919 6.888 -11.012 1.00 94.44 175 PHE A N 1
ATOM 1432 C CA . PHE A 1 175 ? 0.433 7.270 -11.403 1.00 94.44 175 PHE A CA 1
ATOM 1433 C C . PHE A 1 175 ? 0.735 8.664 -10.887 1.00 94.44 175 PHE A C 1
ATOM 1435 O O . PHE A 1 175 ? -0.034 9.605 -11.105 1.00 94.44 175 PHE A O 1
ATOM 1442 N N . HIS A 1 176 ? 1.897 8.795 -10.258 1.00 93.44 176 HIS A N 1
ATOM 1443 C CA . HIS A 1 176 ? 2.408 10.060 -9.765 1.00 93.44 176 HIS A CA 1
ATOM 1444 C C . HIS A 1 176 ? 3.800 10.331 -10.327 1.00 93.44 176 HIS A C 1
ATOM 1446 O O . HIS A 1 176 ? 4.582 9.400 -10.515 1.00 93.44 176 HIS A O 1
ATOM 1452 N N . ILE A 1 177 ? 4.121 11.606 -10.529 1.00 91.50 177 ILE A N 1
ATOM 1453 C CA . ILE A 1 177 ? 5.512 12.041 -10.690 1.00 91.50 177 ILE A CA 1
ATOM 1454 C C . ILE A 1 177 ? 6.197 11.888 -9.329 1.00 91.50 177 ILE A C 1
ATOM 1456 O O . ILE A 1 177 ? 5.681 12.388 -8.322 1.00 91.50 177 ILE A O 1
ATOM 1460 N N . ASP A 1 178 ? 7.329 11.177 -9.298 1.00 87.06 178 ASP A N 1
ATOM 1461 C CA . ASP A 1 178 ? 8.063 10.922 -8.057 1.00 87.06 178 ASP A CA 1
ATOM 1462 C C . ASP A 1 178 ? 8.526 12.232 -7.408 1.00 87.06 178 ASP A C 1
ATOM 1464 O O . ASP A 1 178 ? 8.870 13.215 -8.069 1.00 87.06 178 ASP A O 1
ATOM 1468 N N . SER A 1 179 ? 8.520 12.241 -6.081 1.00 81.81 179 SER A N 1
ATOM 1469 C CA . SER A 1 179 ? 8.978 13.365 -5.279 1.00 81.81 179 SER A CA 1
ATOM 1470 C C . SER A 1 179 ? 9.568 12.851 -3.978 1.00 81.81 179 SER A C 1
ATOM 1472 O O . SER A 1 179 ? 9.048 11.912 -3.366 1.00 81.81 179 SER A O 1
ATOM 1474 N N . ILE A 1 180 ? 10.634 13.510 -3.524 1.00 77.81 180 ILE A N 1
ATOM 1475 C CA . ILE A 1 180 ? 11.238 13.254 -2.212 1.00 77.81 180 ILE A CA 1
ATOM 1476 C C . ILE A 1 180 ? 10.175 13.441 -1.115 1.00 77.81 180 ILE A C 1
ATOM 1478 O O . ILE A 1 180 ? 10.047 12.630 -0.196 1.00 77.81 180 ILE A O 1
ATOM 1482 N N . GLU A 1 181 ? 9.339 14.470 -1.266 1.00 76.56 181 GLU A N 1
ATOM 1483 C CA . GLU A 1 181 ? 8.252 14.794 -0.352 1.00 76.56 181 GLU A CA 1
ATOM 1484 C C . GLU A 1 181 ? 6.935 14.200 -0.864 1.00 76.56 181 GLU A C 1
ATOM 1486 O O . GLU A 1 181 ? 6.324 14.693 -1.809 1.00 76.56 181 GLU A O 1
ATOM 1491 N N . GLN A 1 182 ? 6.454 13.146 -0.199 1.00 72.19 182 GLN A N 1
ATOM 1492 C CA . GLN A 1 182 ? 5.252 12.406 -0.610 1.00 72.19 182 GLN A CA 1
ATOM 1493 C C . GLN A 1 182 ? 4.005 13.290 -0.782 1.00 72.19 182 GLN A C 1
ATOM 1495 O O . GLN A 1 182 ? 3.200 13.043 -1.673 1.00 72.19 182 GLN A O 1
ATOM 1500 N N . HIS A 1 183 ? 3.869 14.344 0.020 1.00 74.25 183 HIS A N 1
ATOM 1501 C CA . HIS A 1 183 ? 2.750 15.286 -0.049 1.00 74.25 183 HIS A CA 1
ATOM 1502 C C . HIS A 1 183 ? 2.788 16.221 -1.273 1.00 74.25 183 HIS A C 1
ATOM 1504 O O . HIS A 1 183 ? 1.834 16.958 -1.509 1.00 74.25 183 HIS A O 1
ATOM 1510 N N . ARG A 1 184 ? 3.882 16.204 -2.045 1.00 78.56 184 ARG A N 1
ATOM 1511 C CA . ARG A 1 184 ? 4.081 16.999 -3.268 1.00 78.56 184 ARG A CA 1
ATOM 1512 C C . ARG A 1 184 ? 4.042 16.158 -4.537 1.00 78.56 184 ARG A C 1
ATOM 1514 O O . ARG A 1 184 ? 4.312 16.685 -5.614 1.00 78.56 184 ARG A O 1
ATOM 1521 N N . MET A 1 185 ? 3.732 14.868 -4.421 1.00 83.69 185 MET A N 1
ATOM 1522 C CA . MET A 1 185 ? 3.528 14.011 -5.582 1.00 83.69 185 MET A CA 1
ATOM 1523 C C . MET A 1 185 ? 2.372 14.549 -6.431 1.00 83.69 185 MET A C 1
ATOM 1525 O O . MET A 1 185 ? 1.284 14.820 -5.925 1.00 83.69 185 MET A O 1
ATOM 1529 N N . GLN A 1 186 ? 2.610 14.689 -7.733 1.00 89.06 186 GLN A N 1
ATOM 1530 C CA . GLN A 1 186 ? 1.595 15.120 -8.688 1.00 89.06 186 GLN A CA 1
ATOM 1531 C C . GLN A 1 186 ? 0.985 13.895 -9.362 1.00 89.06 186 GLN A C 1
ATOM 1533 O O . GLN A 1 186 ? 1.692 13.164 -10.052 1.00 89.06 186 GLN A O 1
ATOM 1538 N N . THR A 1 187 ? -0.322 13.686 -9.199 1.00 92.56 187 THR A N 1
ATOM 1539 C CA . THR A 1 187 ? -1.060 12.659 -9.948 1.00 92.56 187 THR A CA 1
ATOM 1540 C C . THR A 1 187 ? -1.125 13.032 -11.427 1.00 92.56 187 THR A C 1
ATOM 1542 O O . THR A 1 187 ? -1.579 14.121 -11.777 1.00 92.56 187 THR A O 1
ATOM 1545 N N . ILE A 1 188 ? -0.684 12.121 -12.291 1.00 95.06 188 ILE A N 1
ATOM 1546 C CA . ILE A 1 188 ? -0.737 12.264 -13.757 1.00 95.06 188 ILE A CA 1
ATOM 1547 C C . ILE A 1 188 ? -1.791 11.359 -14.395 1.00 95.06 188 ILE A C 1
ATOM 1549 O O . ILE A 1 188 ? -2.170 11.574 -15.545 1.00 95.06 188 ILE A O 1
ATOM 1553 N N . TRP A 1 189 ? -2.264 10.349 -13.664 1.00 93.94 189 TRP A N 1
ATOM 1554 C CA . TRP A 1 189 ? -3.388 9.503 -14.053 1.00 93.94 189 TRP A CA 1
ATOM 1555 C C . TRP A 1 189 ? -3.926 8.743 -12.856 1.00 93.94 189 TRP A C 1
ATOM 1557 O O . TRP A 1 189 ? -3.169 8.364 -11.965 1.00 93.94 189 TRP A O 1
ATOM 1567 N N . GLU A 1 190 ? -5.228 8.517 -12.882 1.00 94.81 190 GLU A N 1
ATOM 1568 C CA . GLU A 1 190 ? -5.979 7.789 -11.875 1.00 94.81 190 GLU A CA 1
ATOM 1569 C C . GLU A 1 190 ? -7.093 7.019 -12.587 1.00 94.81 190 GLU A C 1
ATOM 1571 O O . GLU A 1 190 ? -7.741 7.549 -13.496 1.00 94.81 190 GLU A O 1
ATOM 1576 N N . THR A 1 191 ? -7.306 5.772 -12.182 1.00 94.31 191 THR A N 1
ATOM 1577 C CA . THR A 1 191 ? -8.448 4.957 -12.604 1.00 94.31 191 THR A CA 1
ATOM 1578 C C . THR A 1 191 ? -8.958 4.132 -11.432 1.00 94.31 191 THR A C 1
ATOM 1580 O O . THR A 1 191 ? -8.197 3.750 -10.539 1.00 94.31 191 THR A O 1
ATOM 1583 N N . SER A 1 192 ? -10.254 3.835 -11.443 1.00 94.38 192 SER A N 1
ATOM 1584 C CA . SER A 1 192 ? -10.894 2.971 -10.460 1.00 94.38 192 SER A CA 1
ATOM 1585 C C . SER A 1 192 ? -11.529 1.777 -11.160 1.00 94.38 192 SER A C 1
ATOM 1587 O O . SER A 1 192 ? -12.322 1.937 -12.088 1.00 94.38 192 SER A O 1
ATOM 1589 N N . HIS A 1 193 ? -11.189 0.579 -10.693 1.00 93.69 193 HIS A N 1
ATOM 1590 C CA . HIS A 1 193 ? -11.727 -0.681 -11.185 1.00 93.69 193 HIS A CA 1
ATOM 1591 C C . HIS A 1 193 ? -12.644 -1.268 -10.130 1.00 93.69 193 HIS A C 1
ATOM 1593 O O . HIS A 1 193 ? -12.207 -1.604 -9.028 1.00 93.69 193 HIS A O 1
ATOM 1599 N N . LYS A 1 194 ? -13.918 -1.408 -10.485 1.00 91.75 194 LYS A N 1
ATOM 1600 C CA . LYS A 1 194 ? -14.888 -2.100 -9.648 1.00 91.75 194 LYS A CA 1
ATOM 1601 C C . LYS A 1 194 ? -14.691 -3.604 -9.780 1.00 91.75 194 LYS A C 1
ATOM 1603 O O . LYS A 1 194 ? -14.741 -4.128 -10.890 1.00 91.75 194 LYS A O 1
ATOM 1608 N N . ILE A 1 195 ? -14.534 -4.287 -8.654 1.00 86.94 195 ILE A N 1
ATOM 1609 C CA . ILE A 1 195 ? -14.480 -5.744 -8.607 1.00 86.94 195 ILE A CA 1
ATOM 1610 C C . ILE A 1 195 ? -15.916 -6.260 -8.699 1.00 86.94 195 ILE A C 1
ATOM 1612 O O . ILE A 1 195 ? -16.758 -5.959 -7.852 1.00 86.94 195 ILE A O 1
ATOM 1616 N N . GLN A 1 196 ? -16.218 -6.975 -9.781 1.00 74.19 196 GLN A N 1
ATOM 1617 C CA . GLN A 1 196 ? -17.502 -7.641 -9.980 1.00 74.19 196 GLN A CA 1
ATOM 1618 C C . GLN A 1 196 ? -17.271 -9.154 -9.878 1.00 74.19 196 GLN A C 1
ATOM 1620 O O . GLN A 1 196 ? -16.460 -9.670 -10.650 1.00 74.19 196 GLN A O 1
ATOM 1625 N N . PRO A 1 197 ? -17.917 -9.842 -8.920 1.00 64.31 197 PRO A N 1
ATOM 1626 C CA . PRO A 1 197 ? -17.911 -11.301 -8.857 1.00 64.31 197 PRO A CA 1
ATOM 1627 C C . PRO A 1 197 ? -18.593 -11.948 -10.071 1.00 64.31 197 PRO A C 1
ATOM 1629 O O . PRO A 1 197 ? -19.442 -11.274 -10.704 1.00 64.31 197 PRO A O 1
#

Foldseek 3Di:
DLLVLLVVCCVPFVWPLSPDDWDKDLDDFAFDPVLVVVLVVLVVVVLVPQQDWDKKAQAAWDADPLVQFIWRFIDDPSSLVSSQVSLVSCQVRHPQDAFPLVVVCVVVVSDDPQLVVCCRRRNGSCGRVNPTITTTRGGRPDDPVCVVVSRVVSCVVCVVRHGDMDIDQKDKDWDWDGDNDPVPTDTPDIDIRGHHD

Solvent-accessible surface area (backbone atoms only — not comparable to full-atom values): 11132 Å² total; per-residue (Å²): 98,69,68,56,50,9,48,51,31,34,80,76,42,72,15,73,51,35,78,53,80,84,53,70,73,65,79,68,74,41,51,49,79,89,36,48,68,60,47,51,51,54,51,52,56,54,58,73,66,48,53,63,80,40,49,37,28,32,70,35,80,46,75,38,77,95,72,43,32,36,28,37,34,42,46,42,72,52,54,57,48,52,27,49,52,50,53,64,69,46,52,87,44,15,82,71,31,57,46,68,52,57,52,58,36,52,77,70,61,74,51,55,74,66,33,48,51,32,28,60,75,56,23,32,45,63,46,75,94,56,45,75,48,36,31,65,34,24,32,54,88,64,65,74,89,47,46,68,60,54,50,49,57,47,46,66,64,37,53,91,54,48,71,36,76,46,74,56,56,65,49,78,49,75,44,58,52,87,49,75,52,73,94,68,44,46,77,79,45,76,51,75,47,72,54,51,99

Secondary structure (DSSP, 8-state):
-HHHHHHHHHHHH--GGGGSPP-B--------GGGHHHHHHHHHHHHHT--S-EEEEEEEEEEEGGGTEEEEEEE-HHHHHHHHHHHHHHGGG-TT---HHHHHHHHTT-S-HHHHHHHHHHS-SSSGGG---EEEEEE--S-GGGHHHHHHHHHHHHTTTTT-EEEE-EEEEEEEE--SSGGGPEEEEEEEEE---

Organism: NCBI:txid2099670